Protein AF-A0A838F0U2-F1 (afdb_monomer)

Structure (mmCIF, N/CA/C/O backbone):
data_AF-A0A838F0U2-F1
#
_entry.id   AF-A0A838F0U2-F1
#
loop_
_atom_site.group_PDB
_atom_site.id
_atom_site.type_symbol
_atom_site.label_atom_id
_atom_site.label_alt_id
_atom_site.label_comp_id
_atom_site.label_asym_id
_atom_site.label_entity_id
_atom_site.label_seq_id
_atom_site.pdbx_PDB_ins_code
_atom_site.Cartn_x
_atom_site.Cartn_y
_atom_site.Cartn_z
_atom_site.occupancy
_atom_site.B_iso_or_equiv
_atom_site.auth_seq_id
_atom_site.auth_comp_id
_atom_site.auth_asym_id
_atom_site.auth_atom_id
_atom_site.pdbx_PDB_model_num
ATOM 1 N N . HIS A 1 1 ? -2.129 0.573 3.011 1.00 98.81 1 HIS A N 1
ATOM 2 C CA . HIS A 1 1 ? -1.794 0.131 1.654 1.00 98.81 1 HIS A CA 1
ATOM 3 C C . HIS A 1 1 ? -2.486 1.016 0.642 1.00 98.81 1 HIS A C 1
ATOM 5 O O . HIS A 1 1 ? -3.678 0.848 0.404 1.00 98.81 1 HIS A O 1
ATOM 11 N N . THR A 1 2 ? -1.755 2.007 0.127 1.00 98.88 2 THR A N 1
ATOM 12 C CA . THR A 1 2 ? -2.203 2.918 -0.937 1.00 98.88 2 THR A CA 1
ATOM 13 C C . THR A 1 2 ? -1.010 3.365 -1.782 1.00 98.88 2 THR A C 1
ATOM 15 O O . THR A 1 2 ? 0.117 3.400 -1.287 1.00 98.88 2 THR A O 1
ATOM 18 N N . HIS A 1 3 ? -1.276 3.788 -3.014 1.00 98.69 3 HIS A N 1
ATOM 19 C CA . HIS A 1 3 ? -0.304 4.343 -3.954 1.00 98.69 3 HIS A CA 1
ATOM 20 C C . HIS A 1 3 ? -0.834 5.688 -4.450 1.00 98.69 3 HIS A C 1
ATOM 22 O O . HIS A 1 3 ? -1.282 5.814 -5.583 1.00 98.69 3 HIS A O 1
ATOM 28 N N . ILE A 1 4 ? -0.895 6.692 -3.571 1.00 97.25 4 ILE A N 1
ATOM 29 C CA . ILE A 1 4 ? -1.633 7.935 -3.867 1.00 97.25 4 ILE A CA 1
ATOM 30 C C . ILE A 1 4 ? -0.842 8.986 -4.650 1.00 97.25 4 ILE A C 1
ATOM 32 O O . ILE A 1 4 ? -1.441 9.948 -5.136 1.00 97.25 4 ILE A O 1
ATOM 36 N N . VAL A 1 5 ? 0.484 8.854 -4.733 1.00 98.50 5 VAL A N 1
ATOM 37 C CA . VAL A 1 5 ? 1.347 9.795 -5.458 1.00 98.50 5 VAL A CA 1
ATOM 38 C C . VAL A 1 5 ? 1.601 9.227 -6.849 1.00 98.50 5 VAL A C 1
ATOM 40 O O . VAL A 1 5 ? 2.454 8.368 -7.039 1.00 98.50 5 VAL A O 1
ATOM 43 N N . PHE A 1 6 ? 0.812 9.696 -7.811 1.00 98.38 6 PHE A N 1
ATOM 44 C CA . PHE A 1 6 ? 0.886 9.327 -9.224 1.00 98.38 6 PHE A CA 1
ATOM 45 C C . PHE A 1 6 ? 0.344 10.452 -10.104 1.00 98.38 6 PHE A C 1
ATOM 47 O O . PHE A 1 6 ? -0.554 11.194 -9.683 1.00 98.38 6 PHE A O 1
ATOM 54 N N . GLY A 1 7 ? 0.864 10.540 -11.326 1.00 97.50 7 GLY A N 1
ATOM 55 C CA . GLY A 1 7 ? 0.333 11.377 -12.398 1.00 97.50 7 GLY A CA 1
ATOM 56 C C . GLY A 1 7 ? -0.695 10.645 -13.265 1.00 97.50 7 GLY A C 1
ATOM 57 O O . GLY A 1 7 ? -0.767 9.413 -13.276 1.00 97.50 7 GLY A O 1
ATOM 58 N N . GLY A 1 8 ? -1.472 11.431 -14.010 1.00 94.94 8 GLY A N 1
ATOM 59 C CA . GLY A 1 8 ? -2.430 10.938 -14.999 1.00 94.94 8 GLY A CA 1
ATOM 60 C C . GLY A 1 8 ? -3.665 10.250 -14.415 1.00 94.94 8 GLY A C 1
ATOM 61 O O . GLY A 1 8 ? -3.924 10.270 -13.209 1.00 94.94 8 GLY A O 1
ATOM 62 N N . ASP A 1 9 ? -4.437 9.645 -15.314 1.00 91.69 9 ASP A N 1
ATOM 63 C CA . ASP A 1 9 ? -5.655 8.890 -15.028 1.00 91.69 9 ASP A CA 1
ATOM 64 C C . ASP A 1 9 ? -5.805 7.732 -16.028 1.00 91.69 9 ASP A C 1
ATOM 66 O O . ASP A 1 9 ? -5.465 7.862 -17.203 1.00 91.69 9 ASP A O 1
ATOM 70 N N . ARG A 1 10 ? -6.311 6.587 -15.562 1.00 94.88 10 ARG A N 1
ATOM 71 C CA . ARG A 1 10 ? -6.467 5.360 -16.363 1.00 94.88 10 ARG A CA 1
ATOM 72 C C . ARG A 1 10 ? -7.930 5.008 -16.631 1.00 94.88 10 ARG A C 1
ATOM 74 O O . ARG A 1 10 ? -8.228 3.862 -16.971 1.00 94.88 10 ARG A O 1
ATOM 81 N N . ALA A 1 11 ? -8.848 5.974 -16.546 1.00 94.31 11 ALA A N 1
ATOM 82 C CA . ALA A 1 11 ? -10.261 5.744 -16.844 1.00 94.31 11 ALA A CA 1
ATOM 83 C C . ALA A 1 11 ? -10.499 5.225 -18.272 1.00 94.31 11 ALA A C 1
ATOM 85 O O . ALA A 1 11 ? -11.332 4.340 -18.464 1.00 94.31 11 ALA A O 1
ATOM 86 N N . GLN A 1 12 ? -9.741 5.706 -19.268 1.00 92.44 12 GLN A N 1
ATOM 87 C CA . GLN A 1 12 ? -9.867 5.199 -20.640 1.00 92.44 12 GLN A CA 1
ATOM 88 C C . GLN A 1 12 ? -9.468 3.723 -20.736 1.00 92.44 12 GLN A C 1
ATOM 90 O O . GLN A 1 12 ? -10.159 2.934 -21.372 1.00 92.44 12 GLN A O 1
ATOM 95 N N . GLU A 1 13 ? -8.394 3.324 -20.054 1.00 92.06 13 GLU A N 1
ATOM 96 C CA . GLU A 1 13 ? -8.002 1.918 -20.002 1.00 92.06 13 GLU A CA 1
ATOM 97 C C . GLU A 1 13 ? -9.076 1.060 -19.320 1.00 92.06 13 GLU A C 1
ATOM 99 O O . GLU A 1 13 ? -9.371 -0.047 -19.769 1.00 92.06 13 GLU A O 1
ATOM 104 N N . TYR A 1 14 ? -9.679 1.563 -18.243 1.00 92.12 14 TYR A N 1
ATOM 105 C CA . TYR A 1 14 ? -10.792 0.885 -17.590 1.00 92.12 14 TYR A CA 1
ATOM 106 C C . TYR A 1 14 ? -11.979 0.694 -18.549 1.00 92.12 14 TYR A C 1
ATOM 108 O O . TYR A 1 14 ? -12.503 -0.416 -18.653 1.00 92.12 14 TYR A O 1
ATOM 116 N N . ALA A 1 15 ? -12.350 1.729 -19.309 1.00 93.38 15 ALA A N 1
ATOM 117 C CA . ALA A 1 15 ? -13.386 1.635 -20.337 1.00 93.38 15 ALA A CA 1
ATOM 118 C C . ALA A 1 15 ? -13.034 0.595 -21.417 1.00 93.38 15 ALA A C 1
ATOM 120 O O . ALA A 1 15 ? -13.877 -0.225 -21.778 1.00 93.38 15 ALA A O 1
ATOM 121 N N . ASP A 1 16 ? -11.784 0.566 -21.884 1.00 92.12 16 ASP A N 1
ATOM 122 C CA . ASP A 1 16 ? -11.314 -0.407 -22.875 1.00 92.12 16 ASP A CA 1
ATOM 123 C C . ASP A 1 16 ? -11.427 -1.852 -22.359 1.00 92.12 16 ASP A C 1
ATOM 125 O O . ASP A 1 16 ? -11.877 -2.729 -23.104 1.00 92.12 16 ASP A O 1
ATOM 129 N N . ARG A 1 17 ? -11.078 -2.104 -21.085 1.00 90.50 17 ARG A N 1
ATOM 130 C CA . ARG A 1 17 ? -11.247 -3.420 -20.439 1.00 90.50 17 ARG A CA 1
ATOM 131 C C . ARG A 1 17 ? -12.719 -3.825 -20.368 1.00 90.50 17 ARG A C 1
ATOM 133 O O . ARG A 1 17 ? -13.045 -4.965 -20.691 1.00 90.50 17 ARG A O 1
ATOM 140 N N . LEU A 1 18 ? -13.606 -2.908 -19.974 1.00 91.25 18 LEU A N 1
ATOM 141 C CA . LEU A 1 18 ? -15.051 -3.170 -19.918 1.00 91.25 18 LEU A CA 1
ATOM 142 C C . LEU A 1 18 ? -15.649 -3.450 -21.302 1.00 91.25 18 LEU A C 1
ATOM 144 O O . LEU A 1 18 ? -16.551 -4.275 -21.424 1.00 91.25 18 LEU A O 1
ATOM 148 N N . ASN A 1 19 ? -15.104 -2.823 -22.343 1.00 94.00 19 ASN A N 1
ATOM 149 C CA . ASN A 1 19 ? -15.468 -3.079 -23.736 1.00 94.00 19 ASN A CA 1
ATOM 150 C C . ASN A 1 19 ? -14.835 -4.366 -24.305 1.00 94.00 19 ASN A C 1
ATOM 152 O O . ASN A 1 19 ? -14.998 -4.658 -25.488 1.00 94.00 19 ASN A O 1
ATOM 156 N N . GLY A 1 20 ? -14.124 -5.147 -23.481 1.00 91.06 20 GLY A N 1
ATOM 157 C CA . GLY A 1 20 ? -13.572 -6.450 -23.849 1.00 91.06 20 GLY A CA 1
ATOM 158 C C . GLY A 1 20 ? -12.195 -6.410 -24.515 1.00 91.06 20 GLY A C 1
ATOM 159 O O . GLY A 1 20 ? -11.765 -7.428 -25.055 1.00 91.06 20 GLY A O 1
ATOM 160 N N . THR A 1 21 ? -11.487 -5.275 -24.481 1.00 90.06 21 THR A N 1
ATOM 161 C CA . THR A 1 21 ? -10.133 -5.179 -25.050 1.00 90.06 21 THR A CA 1
ATOM 162 C C . THR A 1 21 ? -9.164 -6.058 -24.247 1.00 90.06 21 THR A C 1
ATOM 164 O O . THR A 1 21 ? -9.051 -5.875 -23.028 1.00 90.06 21 THR A O 1
ATOM 167 N N . PRO A 1 22 ? -8.430 -6.995 -24.880 1.00 85.75 22 PRO A N 1
ATOM 168 C CA . PRO A 1 22 ? -7.466 -7.834 -24.177 1.00 85.75 22 PRO A CA 1
ATOM 169 C C . PRO A 1 22 ? -6.353 -7.012 -23.514 1.00 85.75 22 PRO A C 1
ATOM 171 O O . PRO A 1 22 ? -5.844 -6.049 -24.089 1.00 85.75 22 PRO A O 1
ATOM 174 N N . TYR A 1 23 ? -5.906 -7.439 -22.328 1.00 78.38 23 TYR A N 1
ATOM 175 C CA . TYR A 1 23 ? -4.841 -6.759 -21.575 1.00 78.38 23 TYR A CA 1
ATOM 176 C C . TYR A 1 23 ? -3.553 -6.571 -22.393 1.00 78.38 23 TYR A C 1
ATOM 178 O O . TYR A 1 23 ? -2.917 -5.522 -22.331 1.00 78.38 23 TYR A O 1
ATOM 186 N N . GLU A 1 24 ? -3.189 -7.561 -23.209 1.00 78.50 24 GLU A N 1
ATOM 187 C CA . GLU A 1 24 ? -2.012 -7.489 -24.079 1.00 78.50 24 GLU A CA 1
ATOM 188 C C . GLU A 1 24 ? -2.114 -6.371 -25.123 1.00 78.50 24 GLU A C 1
ATOM 190 O O . GLU A 1 24 ? -1.112 -5.736 -25.449 1.00 78.50 24 GLU A O 1
ATOM 195 N N . GLU A 1 25 ? -3.313 -6.105 -25.648 1.00 86.00 25 GLU A N 1
ATOM 196 C CA . GLU A 1 25 ? -3.530 -5.017 -26.604 1.00 86.00 25 GLU A CA 1
ATOM 197 C C . GLU A 1 25 ? -3.449 -3.651 -25.926 1.00 86.00 25 GLU A C 1
ATOM 199 O O . GLU A 1 25 ? -2.814 -2.739 -26.456 1.00 86.00 25 GLU A O 1
ATOM 204 N N . ILE A 1 26 ? -4.020 -3.531 -24.727 1.00 83.88 26 ILE A N 1
ATOM 205 C CA . ILE A 1 26 ? -3.897 -2.338 -23.882 1.00 83.88 26 ILE A CA 1
ATOM 206 C C . ILE A 1 26 ? -2.419 -2.050 -23.584 1.00 83.88 26 ILE A C 1
ATOM 208 O O . ILE A 1 26 ? -1.944 -0.931 -23.784 1.00 83.88 26 ILE A O 1
ATOM 212 N N . ALA A 1 27 ? -1.660 -3.069 -23.174 1.00 79.06 27 ALA A N 1
ATOM 213 C CA . ALA A 1 27 ? -0.234 -2.942 -22.887 1.00 79.06 27 ALA A CA 1
ATOM 214 C C . ALA A 1 27 ? 0.581 -2.557 -24.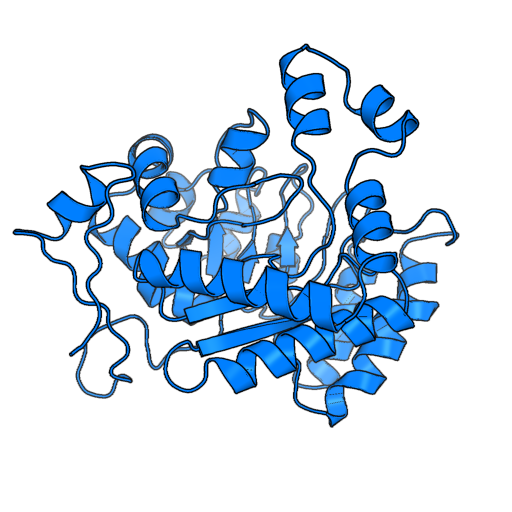136 1.00 79.06 27 ALA A C 1
ATOM 216 O O . ALA A 1 27 ? 1.494 -1.734 -24.049 1.00 79.06 27 ALA A O 1
ATOM 217 N N . LYS A 1 28 ? 0.240 -3.093 -25.320 1.00 81.94 28 LYS A N 1
ATOM 218 C CA . LYS A 1 28 ? 0.877 -2.717 -26.600 1.00 81.94 28 LYS A CA 1
ATOM 219 C C . LYS A 1 28 ? 0.663 -1.247 -26.965 1.00 81.94 28 LYS A C 1
ATOM 221 O O . LYS A 1 28 ? 1.542 -0.657 -27.584 1.00 81.94 28 LYS A O 1
ATOM 226 N N . ARG A 1 29 ? -0.460 -0.644 -26.561 1.00 84.62 29 ARG A N 1
ATOM 227 C CA . ARG A 1 29 ? -0.745 0.793 -26.744 1.00 84.62 29 ARG A CA 1
ATOM 228 C C . ARG A 1 29 ? -0.064 1.684 -25.697 1.00 84.62 29 ARG A C 1
ATOM 230 O O . ARG A 1 29 ? -0.282 2.889 -25.695 1.00 84.62 29 ARG A O 1
ATOM 237 N N . GLY A 1 30 ? 0.755 1.106 -24.818 1.00 78.56 30 GLY A N 1
ATOM 238 C CA . GLY A 1 30 ? 1.420 1.833 -23.740 1.00 78.56 30 GLY A CA 1
ATOM 239 C C . GLY A 1 30 ? 0.540 2.062 -22.512 1.00 78.56 30 GLY A C 1
ATOM 240 O O . GLY A 1 30 ? 0.885 2.919 -21.709 1.00 78.56 30 GLY A O 1
ATOM 241 N N . GLY A 1 31 ? -0.566 1.319 -22.363 1.00 82.25 31 GLY A N 1
ATOM 242 C CA . GLY A 1 31 ? -1.351 1.263 -21.126 1.00 82.25 31 GLY A CA 1
ATOM 243 C C . GLY A 1 31 ? -0.604 0.543 -19.998 1.00 82.25 31 GLY A C 1
ATOM 244 O O . GLY A 1 31 ? 0.592 0.253 -20.093 1.00 82.25 31 GLY A O 1
ATOM 245 N N . GLY A 1 32 ? -1.301 0.198 -18.918 1.00 88.00 32 GLY A N 1
ATOM 246 C CA . GLY A 1 32 ? -0.649 -0.484 -17.801 1.00 88.00 32 GLY A CA 1
ATOM 247 C C . GLY A 1 32 ? 0.047 0.480 -16.839 1.00 88.00 32 GLY A C 1
ATOM 248 O O . GLY A 1 32 ? -0.146 1.694 -16.867 1.00 88.00 32 GLY A O 1
ATOM 249 N N . ILE A 1 33 ? 0.875 -0.072 -15.957 1.00 90.44 33 ILE A N 1
ATOM 250 C CA . ILE A 1 33 ? 1.689 0.718 -15.024 1.00 90.44 33 ILE A CA 1
ATOM 251 C C . ILE A 1 33 ? 2.688 1.636 -15.745 1.00 90.44 33 ILE A C 1
ATOM 253 O O . ILE A 1 33 ? 2.966 2.724 -15.251 1.00 90.44 33 ILE A O 1
ATOM 257 N N . LEU A 1 34 ? 3.144 1.274 -16.950 1.00 89.69 34 LEU A N 1
ATOM 258 C CA . LEU A 1 34 ? 4.030 2.118 -17.759 1.00 89.69 34 LEU A CA 1
ATOM 259 C C . LEU A 1 34 ? 3.363 3.434 -18.193 1.00 89.69 34 LEU A C 1
ATOM 261 O O . LEU A 1 34 ? 4.051 4.449 -18.290 1.00 89.69 34 LEU A O 1
ATOM 265 N N . PHE A 1 35 ? 2.038 3.441 -18.393 1.00 93.44 35 PHE A N 1
ATOM 266 C CA . PHE A 1 35 ? 1.280 4.677 -18.608 1.00 93.44 35 PHE A CA 1
ATOM 267 C C . PHE A 1 35 ? 1.379 5.586 -17.383 1.00 93.44 35 PHE A C 1
ATOM 269 O O . PHE A 1 35 ? 1.813 6.728 -17.488 1.00 93.44 35 PHE A O 1
ATOM 276 N N . THR A 1 36 ? 1.041 5.057 -16.202 1.00 96.44 36 THR A N 1
ATOM 277 C CA . THR A 1 36 ? 1.126 5.812 -14.944 1.00 96.44 36 THR A CA 1
ATOM 278 C C . THR A 1 36 ? 2.546 6.294 -14.679 1.00 96.44 36 THR A C 1
ATOM 280 O O . THR A 1 36 ? 2.722 7.427 -14.243 1.00 96.44 36 THR A O 1
ATOM 283 N N . MET A 1 37 ? 3.557 5.472 -14.967 1.00 95.38 37 MET A N 1
ATOM 284 C C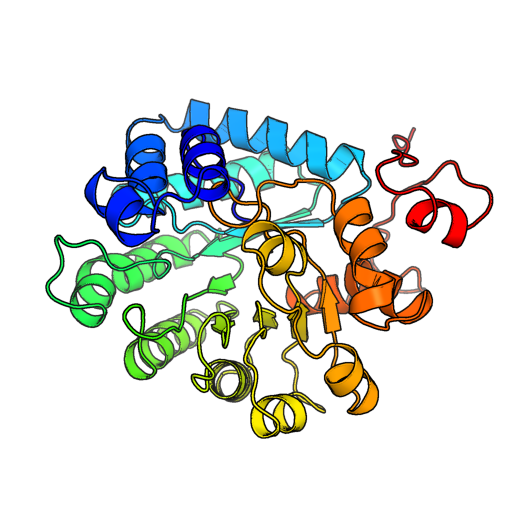A . MET A 1 37 ? 4.957 5.870 -14.862 1.00 95.38 37 MET A CA 1
ATOM 285 C C . MET A 1 37 ? 5.229 7.089 -15.743 1.00 95.38 37 MET A C 1
ATOM 287 O O . MET A 1 37 ? 5.680 8.112 -15.239 1.00 95.38 37 MET A O 1
ATOM 291 N N . LYS A 1 38 ? 4.894 7.026 -17.035 1.00 95.25 38 LYS A N 1
ATOM 292 C CA . LYS A 1 38 ? 5.084 8.147 -17.963 1.00 95.25 38 LYS A CA 1
ATOM 293 C C . LYS A 1 38 ? 4.395 9.427 -17.468 1.00 95.25 38 LYS A C 1
ATOM 295 O O . LYS A 1 38 ? 5.044 10.463 -17.368 1.00 95.25 38 LYS A O 1
ATOM 300 N N . GLU A 1 39 ? 3.125 9.346 -17.086 1.00 97.56 39 GLU A N 1
ATOM 301 C CA . GLU A 1 39 ? 2.367 10.502 -16.586 1.00 97.56 39 GLU A CA 1
ATOM 302 C C . GLU A 1 39 ? 2.934 11.050 -15.265 1.00 97.56 39 GLU A C 1
ATOM 304 O O . GLU A 1 39 ? 2.929 12.254 -15.019 1.00 97.56 39 GLU A O 1
ATOM 309 N N . THR A 1 40 ? 3.462 10.179 -14.402 1.00 97.88 40 THR A N 1
ATOM 310 C CA . THR A 1 40 ? 4.138 10.574 -13.155 1.00 97.88 40 THR A CA 1
ATOM 311 C C . THR A 1 40 ? 5.481 11.251 -13.437 1.00 97.88 40 THR A C 1
ATOM 313 O O . THR A 1 40 ? 5.888 12.151 -12.703 1.00 97.88 40 THR A O 1
ATOM 316 N N . HIS A 1 41 ? 6.168 10.859 -14.511 1.00 96.69 41 HIS A N 1
ATOM 317 C CA . HIS A 1 41 ? 7.382 11.531 -14.971 1.00 96.69 41 HIS A CA 1
ATOM 318 C C . HIS A 1 41 ? 7.109 12.929 -15.510 1.00 96.69 41 HIS A C 1
ATOM 320 O O . HIS A 1 41 ? 7.843 13.858 -15.171 1.00 96.69 41 HIS A O 1
ATOM 326 N N . GLU A 1 42 ? 6.054 13.068 -16.310 1.00 97.25 42 GLU A N 1
ATOM 327 C CA . GLU A 1 42 ? 5.620 14.340 -16.895 1.00 97.25 42 GLU A CA 1
ATOM 328 C C . GLU A 1 42 ? 5.020 15.289 -15.846 1.00 97.25 42 GLU A C 1
ATOM 330 O O . GLU A 1 42 ? 5.124 16.512 -15.972 1.00 97.25 42 GLU A O 1
ATOM 335 N N . ALA A 1 43 ? 4.444 14.746 -14.771 1.00 97.06 43 ALA A N 1
ATOM 336 C CA . ALA A 1 43 ? 4.024 15.530 -13.622 1.00 97.06 43 ALA A CA 1
ATOM 337 C C . ALA A 1 43 ? 5.239 16.086 -12.855 1.00 97.06 43 ALA A C 1
ATOM 339 O O . ALA A 1 43 ? 6.144 15.360 -12.440 1.00 97.06 43 ALA A O 1
ATOM 340 N N . GLY A 1 44 ? 5.231 17.400 -12.624 1.00 92.75 44 GLY A N 1
ATOM 341 C CA . GLY A 1 44 ? 6.196 18.051 -11.741 1.00 92.75 44 GLY A CA 1
ATOM 342 C C . GLY A 1 44 ? 5.895 17.808 -10.259 1.00 92.75 44 GLY A C 1
ATOM 343 O O . GLY A 1 44 ? 4.756 17.527 -9.875 1.00 92.75 44 GLY A O 1
ATOM 344 N N . THR A 1 45 ? 6.903 18.013 -9.412 1.00 98.06 45 THR A N 1
ATOM 345 C CA . THR A 1 45 ? 6.848 17.780 -7.958 1.00 98.06 45 THR A CA 1
ATOM 346 C C . THR A 1 45 ? 5.660 18.461 -7.278 1.00 98.06 45 THR A C 1
ATOM 348 O O . THR A 1 45 ? 4.962 17.833 -6.484 1.00 98.06 45 THR A O 1
ATOM 351 N N . GLU A 1 46 ? 5.389 19.732 -7.601 1.00 98.38 46 GLU A N 1
ATOM 352 C CA . GLU A 1 46 ? 4.261 20.467 -7.007 1.00 98.38 46 GLU A CA 1
ATOM 353 C C . GLU A 1 46 ? 2.910 19.882 -7.414 1.00 98.38 46 GLU A C 1
ATOM 355 O O . GLU A 1 46 ? 2.002 19.815 -6.591 1.00 98.38 46 GLU A O 1
ATOM 360 N N . LYS A 1 47 ? 2.782 19.402 -8.656 1.00 98.31 47 LYS A N 1
ATOM 361 C CA . LYS A 1 47 ? 1.554 18.751 -9.111 1.00 98.31 47 LYS A CA 1
ATOM 362 C C . LYS A 1 47 ? 1.334 17.426 -8.382 1.00 98.31 47 LYS A C 1
ATOM 364 O O . LYS A 1 47 ? 0.239 17.185 -7.891 1.00 98.31 47 LYS A O 1
ATOM 369 N N . LEU A 1 48 ? 2.372 16.596 -8.262 1.00 98.75 48 LEU A N 1
ATOM 370 C CA . LEU A 1 48 ? 2.300 15.335 -7.516 1.00 98.75 48 LEU A CA 1
ATOM 371 C C . LEU A 1 48 ? 1.955 15.561 -6.039 1.00 98.75 48 LEU A C 1
ATOM 373 O O . LEU A 1 48 ? 1.174 14.803 -5.460 1.00 98.75 48 LEU A O 1
ATOM 377 N N . PHE A 1 49 ? 2.514 16.613 -5.437 1.00 98.88 49 PHE A N 1
ATOM 378 C CA . PHE A 1 49 ? 2.173 17.023 -4.081 1.00 98.88 49 PHE A CA 1
ATOM 379 C C . PHE A 1 49 ? 0.705 17.443 -3.972 1.00 98.88 49 PHE A C 1
ATOM 381 O O . PHE A 1 49 ? 0.006 16.948 -3.092 1.00 98.88 49 PHE A O 1
ATOM 388 N N . GLU A 1 50 ? 0.225 18.316 -4.856 1.00 98.75 50 GLU A N 1
ATOM 389 C CA . GLU A 1 50 ? -1.140 18.840 -4.791 1.00 98.75 50 GLU A CA 1
ATOM 390 C C . GLU A 1 50 ? -2.193 17.756 -5.060 1.00 98.75 50 GLU A C 1
ATOM 392 O O . GLU A 1 50 ? -3.114 17.580 -4.260 1.00 98.75 50 GLU A O 1
ATOM 397 N N . ASP A 1 51 ? -1.998 16.934 -6.094 1.00 98.50 51 ASP A N 1
ATOM 398 C CA . ASP A 1 51 ? -2.881 15.802 -6.393 1.00 98.50 51 ASP A CA 1
ATOM 399 C C . ASP A 1 51 ? -2.906 14.804 -5.212 1.00 98.50 51 ASP A C 1
ATOM 401 O O . ASP A 1 51 ? -3.963 14.311 -4.804 1.00 98.50 51 ASP A O 1
ATOM 405 N N . GLY A 1 52 ? -1.741 14.522 -4.612 1.00 98.62 52 GLY A N 1
ATOM 406 C CA . GLY A 1 52 ? -1.621 13.686 -3.415 1.00 98.62 52 GLY A CA 1
ATOM 407 C C . GLY A 1 52 ? -2.324 14.289 -2.194 1.00 98.62 52 GLY A C 1
ATOM 408 O O . GLY A 1 52 ? -3.002 13.571 -1.454 1.00 98.62 52 GLY A O 1
ATOM 409 N N . ARG A 1 53 ? -2.217 15.610 -2.000 1.00 98.75 53 ARG A N 1
ATOM 410 C CA . ARG A 1 53 ? -2.880 16.366 -0.926 1.00 98.75 53 ARG A CA 1
ATOM 411 C C . ARG A 1 53 ? -4.396 16.237 -1.031 1.00 98.75 53 ARG A C 1
ATOM 413 O O . ARG A 1 53 ? -5.042 15.889 -0.042 1.00 98.75 53 ARG A O 1
ATOM 420 N N . GLU A 1 54 ? -4.960 16.455 -2.215 1.00 98.56 54 GLU A N 1
ATOM 421 C CA . G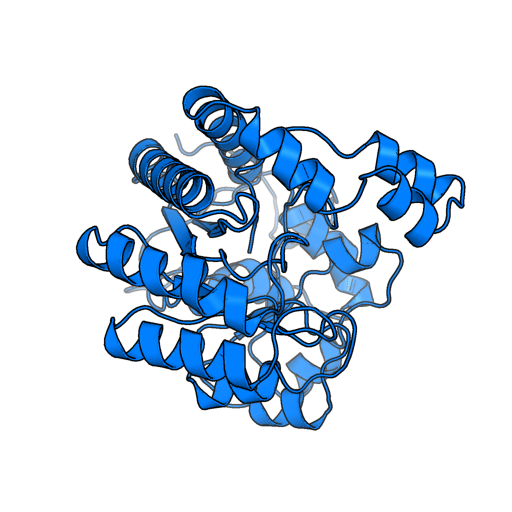LU A 1 54 ? -6.399 16.312 -2.450 1.00 98.56 54 GLU A CA 1
ATOM 422 C C . GLU A 1 54 ? -6.882 14.879 -2.204 1.00 98.56 54 GLU A C 1
ATOM 424 O O . GLU A 1 54 ? -7.903 14.666 -1.547 1.00 98.56 54 GLU A O 1
ATOM 429 N N . ARG A 1 55 ? -6.129 13.880 -2.683 1.00 98.44 55 ARG A N 1
ATOM 430 C CA . ARG A 1 55 ? -6.420 12.459 -2.442 1.00 98.44 55 ARG A CA 1
ATOM 431 C C . ARG A 1 55 ? -6.439 12.148 -0.942 1.00 98.44 55 ARG A C 1
ATOM 433 O O . ARG A 1 55 ? -7.415 11.580 -0.462 1.00 98.44 55 ARG A O 1
ATOM 440 N N . ILE A 1 56 ? -5.430 12.578 -0.179 1.00 98.69 56 ILE A N 1
ATOM 441 C CA . ILE A 1 56 ? -5.383 12.393 1.287 1.00 98.69 56 ILE A CA 1
ATOM 442 C C . ILE A 1 56 ? -6.595 13.025 1.967 1.00 98.69 56 ILE A C 1
ATOM 444 O O . ILE A 1 56 ? -7.195 12.401 2.841 1.00 98.69 56 ILE A O 1
ATOM 448 N N . GLN A 1 57 ? -6.977 14.239 1.565 1.00 97.81 57 GLN A N 1
ATOM 449 C CA . GLN A 1 57 ? -8.145 14.915 2.128 1.00 97.81 57 GLN A CA 1
ATOM 450 C C . GLN A 1 57 ? -9.433 14.128 1.884 1.00 97.81 57 GLN A C 1
ATOM 452 O O . GLN A 1 57 ? -10.257 14.030 2.794 1.00 97.81 57 GLN A O 1
ATOM 457 N N . ARG A 1 58 ? -9.589 13.505 0.709 1.00 97.00 58 ARG A N 1
ATOM 458 C CA . ARG A 1 58 ? -10.731 12.621 0.437 1.00 97.00 58 ARG A CA 1
ATOM 459 C C . ARG A 1 58 ? -10.727 11.388 1.335 1.00 97.00 58 ARG A C 1
ATOM 461 O O . ARG A 1 58 ? -11.740 11.147 1.989 1.00 97.00 58 ARG A O 1
ATOM 468 N N . LEU A 1 59 ? -9.602 10.675 1.461 1.00 97.25 59 LEU A N 1
ATOM 469 C CA . LEU A 1 59 ? -9.488 9.537 2.390 1.00 97.25 59 LEU A CA 1
ATOM 470 C C . LEU A 1 59 ? -9.840 9.956 3.826 1.00 97.25 59 LEU A C 1
ATOM 472 O O . LEU A 1 59 ? -10.617 9.288 4.512 1.00 97.25 59 LEU A O 1
ATOM 476 N N . HIS A 1 60 ? -9.301 11.090 4.271 1.00 97.12 60 HIS A N 1
ATOM 477 C CA . HIS A 1 60 ? -9.547 11.621 5.606 1.00 97.12 60 HIS A CA 1
ATOM 478 C C . HIS A 1 60 ? -11.008 12.009 5.831 1.00 97.12 60 HIS A C 1
ATOM 480 O O . HIS A 1 60 ? -11.542 11.783 6.916 1.00 97.12 60 HIS A O 1
ATOM 486 N N . SER A 1 61 ? -11.686 12.518 4.797 1.00 96.31 61 SER A N 1
ATOM 487 C CA . SER A 1 61 ? -13.103 12.875 4.874 1.00 96.31 61 SER A CA 1
ATOM 488 C C . SER A 1 61 ? -13.997 11.684 5.231 1.00 96.31 61 SER A C 1
ATOM 490 O O . SER A 1 61 ? -15.050 11.897 5.820 1.00 96.31 61 SER A O 1
ATOM 492 N N . TYR A 1 62 ? -13.570 10.446 4.952 1.00 96.25 62 TYR A N 1
ATOM 493 C CA . TYR A 1 62 ? -14.265 9.212 5.345 1.00 96.25 62 TYR A CA 1
ATOM 494 C C . TYR A 1 62 ? -13.869 8.689 6.731 1.00 96.25 62 TYR A C 1
ATOM 496 O O . TYR A 1 62 ? -14.311 7.615 7.139 1.00 96.25 62 TYR A O 1
ATOM 504 N N . GLY A 1 63 ? -13.041 9.429 7.466 1.00 94.94 63 GLY A N 1
ATOM 505 C CA . GLY A 1 63 ? -12.640 9.077 8.821 1.00 94.94 63 GLY A CA 1
ATOM 506 C C . GLY A 1 63 ? -11.303 8.352 8.937 1.00 94.94 63 GLY A C 1
ATOM 507 O O . GLY A 1 63 ? -10.979 7.846 10.012 1.00 94.94 63 GLY A O 1
ATOM 508 N N . VAL A 1 64 ? -10.517 8.282 7.859 1.00 97.00 64 VAL A N 1
ATOM 509 C CA . VAL A 1 64 ? -9.184 7.667 7.884 1.00 97.00 64 VAL A CA 1
ATOM 510 C C . VAL A 1 64 ? -8.189 8.631 8.536 1.00 97.00 64 VAL A C 1
ATOM 512 O O . VAL A 1 64 ? -7.897 9.705 8.014 1.00 97.00 64 VAL A O 1
ATOM 515 N N . GLY A 1 65 ? -7.655 8.249 9.698 1.00 96.19 65 GLY A N 1
ATOM 516 C CA . GLY A 1 65 ? -6.673 9.052 10.438 1.00 96.19 65 GLY A CA 1
ATOM 517 C C . GLY A 1 65 ? -5.212 8.655 10.204 1.00 96.19 65 GLY A C 1
ATOM 518 O O . GLY A 1 65 ? -4.313 9.430 10.539 1.00 96.19 65 GLY A O 1
ATOM 519 N N . THR A 1 66 ? -4.962 7.458 9.672 1.00 98.19 66 THR A N 1
ATOM 520 C CA . THR A 1 66 ? -3.621 6.915 9.422 1.00 98.19 66 THR A CA 1
ATOM 521 C C . THR A 1 66 ? -3.576 6.317 8.021 1.00 98.19 66 THR A C 1
ATOM 523 O O . THR A 1 66 ? -4.413 5.485 7.682 1.00 98.19 66 THR A O 1
ATOM 526 N N . ILE A 1 67 ? -2.612 6.750 7.211 1.00 98.62 67 ILE A N 1
ATOM 527 C CA . ILE A 1 67 ? -2.489 6.387 5.798 1.00 98.62 67 ILE A CA 1
ATOM 528 C C . ILE A 1 67 ? -1.062 5.913 5.546 1.00 98.62 67 ILE A C 1
ATOM 530 O O . ILE A 1 67 ? -0.100 6.531 5.987 1.00 98.62 67 ILE A O 1
ATOM 534 N N . GLU A 1 68 ? -0.916 4.821 4.813 1.00 98.88 68 GLU A N 1
ATOM 535 C CA . GLU A 1 68 ? 0.376 4.389 4.291 1.00 98.88 68 GLU A CA 1
ATOM 536 C C . GLU A 1 68 ? 0.388 4.575 2.786 1.00 98.88 68 GLU A C 1
ATOM 538 O O . GLU A 1 68 ? -0.523 4.097 2.107 1.00 98.88 68 GLU A O 1
ATOM 543 N N . ILE A 1 69 ? 1.407 5.285 2.310 1.00 98.94 69 ILE A N 1
ATOM 544 C CA . ILE A 1 69 ? 1.605 5.698 0.931 1.00 98.94 69 ILE A CA 1
ATOM 545 C C . ILE A 1 69 ? 2.899 5.077 0.433 1.00 98.94 69 ILE A C 1
ATOM 547 O O . ILE A 1 69 ? 3.948 5.232 1.060 1.00 98.94 69 ILE A O 1
ATOM 551 N N . LYS A 1 70 ? 2.815 4.417 -0.714 1.00 98.94 70 LYS A N 1
ATOM 552 C CA . LYS A 1 70 ? 3.956 3.806 -1.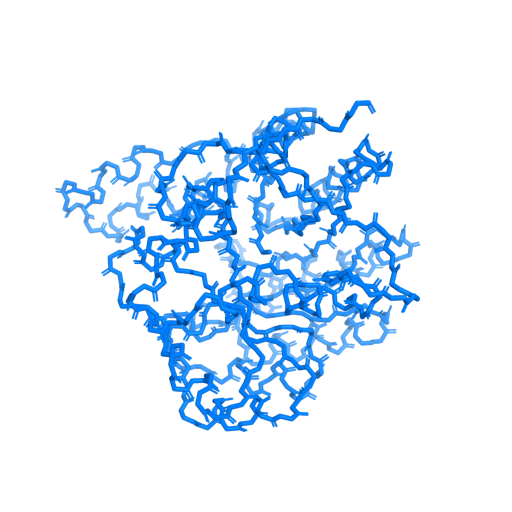378 1.00 98.94 70 LYS A CA 1
ATOM 553 C C . LYS A 1 70 ? 4.451 4.677 -2.531 1.00 98.94 70 LYS A C 1
ATOM 555 O O . LYS A 1 70 ? 3.656 5.396 -3.144 1.00 98.94 70 LYS A O 1
ATOM 560 N N . SER A 1 71 ? 5.755 4.618 -2.799 1.00 98.81 71 SER A N 1
ATOM 561 C CA . SER A 1 71 ? 6.324 5.058 -4.080 1.00 98.81 71 SER A CA 1
ATOM 562 C C . SER A 1 71 ? 6.042 4.004 -5.173 1.00 98.81 71 SER A C 1
ATOM 564 O O . SER A 1 71 ? 5.054 3.282 -5.070 1.00 98.81 71 SER A O 1
ATOM 566 N N . GLY A 1 72 ? 6.855 3.901 -6.229 1.00 97.75 72 GLY A N 1
ATOM 567 C CA . GLY A 1 72 ? 6.744 2.804 -7.201 1.00 97.75 72 GLY A CA 1
ATOM 568 C C . GLY A 1 72 ? 6.106 3.156 -8.541 1.00 97.75 72 GLY A C 1
ATOM 569 O O . GLY A 1 72 ? 5.880 2.267 -9.355 1.00 97.75 72 GLY A O 1
ATOM 570 N N . TYR A 1 73 ? 5.813 4.432 -8.797 1.00 98.31 73 TYR A N 1
ATOM 571 C CA . TYR A 1 73 ? 5.433 4.924 -10.131 1.00 98.31 73 TYR A CA 1
ATOM 572 C C . TYR A 1 73 ? 6.516 5.786 -10.786 1.00 98.31 73 TYR A C 1
ATOM 574 O O . TYR A 1 73 ? 6.301 6.343 -11.857 1.00 98.31 73 TYR A O 1
ATOM 582 N N . GLY A 1 74 ? 7.689 5.898 -10.170 1.00 97.56 74 GLY A N 1
ATOM 583 C CA . GLY A 1 74 ? 8.847 6.534 -10.777 1.00 97.56 74 GLY A CA 1
ATOM 584 C C . GLY A 1 74 ? 9.627 5.558 -11.645 1.00 97.56 74 GLY A C 1
ATOM 585 O O . GLY A 1 74 ? 9.991 5.899 -12.762 1.00 97.56 74 GLY A O 1
ATOM 586 N N . LEU A 1 75 ? 9.880 4.345 -11.156 1.00 96.25 75 LEU A N 1
ATOM 587 C CA . LEU A 1 75 ? 10.659 3.305 -11.845 1.00 96.25 75 LEU A CA 1
ATOM 588 C C . LEU A 1 75 ? 12.007 3.778 -12.447 1.00 96.25 75 LEU A C 1
ATOM 590 O O . LEU A 1 75 ? 12.531 3.224 -13.413 1.00 96.25 75 LEU A O 1
ATOM 594 N N . SER A 1 76 ? 12.566 4.844 -11.885 1.00 97.44 76 SER A N 1
ATOM 595 C CA . SER A 1 76 ? 13.870 5.407 -12.209 1.00 97.44 76 SER A CA 1
ATOM 596 C C . SER A 1 76 ? 14.436 6.044 -10.949 1.00 97.44 76 SER A C 1
ATOM 598 O O . SER A 1 76 ? 13.678 6.432 -10.058 1.00 97.44 76 SER A O 1
ATOM 600 N N . PHE A 1 77 ? 15.760 6.181 -10.884 1.00 98.31 77 PHE A N 1
ATOM 601 C CA . PHE A 1 77 ? 16.437 6.717 -9.705 1.00 98.31 77 PHE A CA 1
ATOM 602 C C . PHE A 1 77 ? 15.885 8.091 -9.293 1.00 98.31 77 PHE A C 1
ATOM 604 O O . PHE A 1 77 ? 15.393 8.267 -8.180 1.00 98.31 77 PHE A O 1
ATOM 611 N N . GLU A 1 78 ? 15.891 9.049 -10.221 1.00 98.38 78 GLU A N 1
ATOM 612 C CA . GLU A 1 78 ? 15.483 10.426 -9.932 1.00 98.38 78 GLU A CA 1
ATOM 613 C C . GLU A 1 78 ? 13.995 10.545 -9.596 1.00 98.38 78 GLU A C 1
ATOM 615 O O . GLU A 1 78 ? 13.622 11.254 -8.661 1.00 98.38 78 GLU A O 1
ATOM 620 N N . LYS A 1 79 ? 13.124 9.830 -10.318 1.00 98.31 79 LYS A N 1
ATOM 621 C CA . LYS A 1 79 ? 11.681 9.971 -10.111 1.00 98.31 79 LYS A CA 1
ATOM 622 C C . LYS A 1 79 ? 11.202 9.226 -8.862 1.00 98.31 79 LYS A C 1
ATOM 624 O O . LYS A 1 79 ? 10.351 9.747 -8.148 1.00 98.31 79 LYS A O 1
ATOM 629 N N . GLU A 1 80 ? 11.765 8.061 -8.531 1.00 98.56 80 GLU A N 1
ATOM 630 C CA . GLU A 1 80 ? 11.470 7.387 -7.252 1.00 98.56 80 GLU A CA 1
ATOM 631 C C . GLU A 1 80 ? 11.950 8.207 -6.049 1.00 98.56 80 GLU A C 1
ATOM 633 O O . GLU A 1 80 ? 11.248 8.300 -5.034 1.00 98.56 80 GLU A O 1
ATOM 638 N N . LYS A 1 81 ? 13.114 8.860 -6.174 1.00 98.81 81 LYS A N 1
ATOM 639 C CA . LYS A 1 81 ? 13.611 9.815 -5.180 1.00 98.81 81 LYS A CA 1
ATOM 640 C C . LYS A 1 81 ? 12.639 10.978 -5.005 1.00 98.81 81 LYS A C 1
ATOM 642 O O . LYS A 1 81 ? 12.260 11.293 -3.877 1.00 98.81 81 LYS A O 1
ATOM 647 N N . GLU A 1 82 ? 12.207 11.586 -6.108 1.00 98.81 82 GLU A N 1
ATOM 648 C CA . GLU A 1 82 ? 11.238 12.683 -6.106 1.00 98.81 82 GLU A CA 1
ATOM 649 C C . GLU A 1 82 ? 9.931 12.281 -5.409 1.00 98.81 82 GLU A C 1
ATOM 651 O O . GLU A 1 82 ? 9.494 12.974 -4.491 1.00 98.81 82 GLU A O 1
ATOM 656 N N . ILE A 1 83 ? 9.338 11.139 -5.773 1.00 98.81 83 ILE A N 1
ATOM 657 C CA . ILE A 1 83 ? 8.099 10.638 -5.157 1.00 98.81 83 ILE A CA 1
ATOM 658 C C . ILE A 1 83 ? 8.292 10.417 -3.653 1.00 98.81 83 ILE A C 1
ATOM 660 O O . ILE A 1 83 ? 7.472 10.870 -2.854 1.00 98.81 83 ILE A O 1
ATOM 664 N N . SER A 1 84 ? 9.397 9.788 -3.246 1.00 98.88 84 SER A N 1
ATOM 665 C CA . SER A 1 84 ? 9.707 9.550 -1.830 1.00 98.88 84 SER A CA 1
ATOM 666 C C . SER A 1 84 ? 9.809 10.860 -1.034 1.00 98.88 84 SER A C 1
ATOM 668 O O . SER A 1 84 ? 9.334 10.938 0.103 1.00 98.88 84 SER A O 1
ATOM 670 N N . LEU A 1 85 ? 10.373 11.914 -1.634 1.00 98.88 85 LEU A N 1
ATOM 671 C CA . LEU A 1 85 ? 10.445 13.255 -1.044 1.00 98.88 85 LEU A CA 1
ATOM 672 C C . LEU A 1 85 ? 9.076 13.956 -1.013 1.00 98.88 85 LEU A C 1
ATOM 674 O O . LEU A 1 85 ? 8.754 14.621 -0.025 1.00 98.88 85 LEU A O 1
ATOM 678 N N . VAL A 1 86 ? 8.240 13.778 -2.041 1.00 98.94 86 VAL A N 1
ATOM 679 C CA . VAL A 1 86 ? 6.851 14.273 -2.056 1.00 98.94 86 VAL A CA 1
ATOM 680 C C . VAL A 1 86 ? 6.044 13.639 -0.924 1.00 98.94 86 VAL A C 1
ATOM 682 O O . VAL A 1 86 ? 5.381 14.360 -0.175 1.00 98.94 86 VAL A O 1
ATOM 685 N N . ILE A 1 87 ? 6.141 12.321 -0.729 1.00 98.94 87 ILE A N 1
ATOM 686 C CA . ILE A 1 87 ? 5.455 11.623 0.368 1.00 98.94 87 ILE A CA 1
ATOM 687 C C . ILE A 1 87 ? 5.940 12.149 1.727 1.00 98.94 87 ILE A C 1
ATOM 689 O O . ILE A 1 87 ? 5.125 12.420 2.613 1.00 98.94 87 ILE A O 1
ATOM 693 N N . ALA A 1 88 ? 7.246 12.385 1.890 1.00 98.88 88 ALA A N 1
ATOM 694 C CA . ALA A 1 88 ? 7.797 12.986 3.105 1.00 98.88 88 ALA A CA 1
ATOM 695 C C . ALA A 1 88 ? 7.251 14.406 3.360 1.00 98.88 88 ALA A C 1
ATOM 697 O O . ALA A 1 88 ? 6.925 14.764 4.498 1.00 98.88 88 ALA A O 1
ATOM 698 N N . ARG A 1 89 ? 7.082 15.214 2.304 1.00 98.81 89 ARG A N 1
ATOM 699 C CA . ARG A 1 89 ? 6.466 16.546 2.390 1.00 98.81 89 ARG A CA 1
ATOM 700 C C . ARG A 1 89 ? 4.985 16.463 2.768 1.00 98.81 89 ARG A C 1
ATOM 702 O O . ARG A 1 89 ? 4.548 17.236 3.620 1.00 98.81 89 ARG A O 1
ATOM 709 N N . LEU A 1 90 ? 4.227 15.517 2.205 1.00 98.88 90 LEU A N 1
ATOM 710 C CA . LEU A 1 90 ? 2.826 15.264 2.577 1.00 98.88 90 LEU A CA 1
ATOM 711 C C . LEU A 1 90 ? 2.714 14.846 4.048 1.00 98.88 90 LEU A C 1
ATOM 713 O O . LEU A 1 90 ? 1.907 15.409 4.789 1.00 98.88 90 LEU A O 1
ATOM 717 N N . LYS A 1 91 ? 3.586 13.940 4.505 1.00 98.69 91 LYS A N 1
ATOM 718 C CA . LYS A 1 91 ? 3.682 13.526 5.912 1.00 98.69 91 LYS A CA 1
ATOM 719 C C . LYS A 1 91 ? 3.890 14.713 6.850 1.00 98.69 91 LYS A C 1
ATOM 721 O O . LYS A 1 91 ? 3.211 14.807 7.869 1.00 98.69 91 LYS A O 1
ATOM 726 N N . LYS A 1 92 ? 4.775 15.649 6.494 1.00 98.62 92 LYS A N 1
ATOM 727 C CA . LYS A 1 92 ? 4.981 16.885 7.264 1.00 98.62 92 LYS A CA 1
ATOM 728 C C . LYS A 1 92 ? 3.758 17.807 7.224 1.00 98.62 92 LYS A C 1
ATOM 730 O O . LYS A 1 92 ? 3.405 18.362 8.257 1.00 98.62 92 LYS A O 1
ATOM 735 N N . HIS A 1 93 ? 3.129 17.967 6.060 1.00 98.69 93 HIS A N 1
ATOM 736 C CA . HIS A 1 93 ? 1.996 18.875 5.861 1.00 98.69 93 HIS A CA 1
ATOM 737 C C . HIS A 1 93 ? 0.771 18.500 6.706 1.00 98.69 93 HIS A C 1
ATOM 739 O O . HIS A 1 93 ? 0.156 19.377 7.303 1.00 98.69 93 HIS A O 1
ATOM 745 N N . PHE A 1 94 ? 0.432 17.211 6.783 1.00 98.38 94 PHE A N 1
ATOM 746 C CA . PHE A 1 94 ? -0.759 16.757 7.508 1.00 98.38 94 PHE A CA 1
ATOM 747 C C . PHE A 1 94 ? -0.519 16.420 8.987 1.00 98.38 94 PHE A C 1
ATOM 749 O O . PHE A 1 94 ? -1.472 16.155 9.723 1.00 98.38 94 PHE A O 1
ATOM 756 N N . SER A 1 95 ? 0.732 16.419 9.449 1.00 96.31 95 SER A N 1
ATOM 757 C CA . SER A 1 95 ? 1.051 16.155 10.853 1.00 96.31 95 SER A CA 1
ATOM 758 C C . SER A 1 95 ? 0.599 17.316 11.759 1.00 96.31 95 SER A C 1
ATOM 760 O O . SER A 1 95 ? 0.833 18.473 11.411 1.00 96.31 95 SER A O 1
ATOM 762 N N . PRO A 1 96 ? 0.019 17.055 12.951 1.00 93.62 96 PRO A N 1
ATOM 763 C CA . PRO A 1 96 ? -0.221 15.740 13.566 1.00 93.62 96 PRO A CA 1
ATOM 764 C C . PRO A 1 96 ? -1.596 15.118 13.242 1.00 93.62 96 PRO A C 1
ATOM 766 O O . PRO A 1 96 ? -1.899 14.020 13.721 1.00 93.62 96 PRO A O 1
ATOM 769 N N . GLN A 1 97 ? -2.432 15.813 12.468 1.00 93.69 97 GLN A N 1
ATOM 770 C CA . GLN A 1 97 ? -3.831 15.450 12.215 1.00 93.69 97 GLN A CA 1
ATOM 771 C C . GLN A 1 97 ? -3.945 14.090 11.511 1.00 93.69 97 GLN A C 1
ATOM 773 O O . GLN A 1 97 ? -4.601 13.174 12.014 1.00 93.69 97 GLN A O 1
ATOM 778 N N . ILE A 1 98 ? -3.228 13.912 10.400 1.00 97.44 98 ILE A N 1
ATOM 779 C CA . ILE A 1 98 ? -3.163 12.644 9.664 1.00 97.44 98 ILE A CA 1
ATOM 780 C C . ILE A 1 98 ? -1.757 12.077 9.800 1.00 97.44 98 ILE A C 1
ATOM 782 O O . ILE A 1 98 ? -0.762 12.741 9.513 1.00 97.44 98 ILE A O 1
ATOM 786 N N . GLN A 1 99 ? -1.674 10.827 10.244 1.00 98.06 99 GLN A N 1
ATOM 787 C CA . GLN A 1 99 ? -0.409 10.116 10.341 1.00 98.06 99 GLN A CA 1
ATOM 788 C C . GLN A 1 99 ? -0.132 9.418 9.013 1.00 98.06 99 GLN A C 1
ATOM 790 O O . GLN A 1 99 ? -0.912 8.567 8.591 1.00 98.06 99 GLN A O 1
ATOM 795 N N . ILE A 1 100 ? 0.977 9.769 8.371 1.00 98.81 100 ILE A N 1
ATOM 796 C CA . ILE A 1 100 ? 1.364 9.218 7.073 1.00 98.81 100 ILE A CA 1
ATOM 797 C C . ILE A 1 100 ? 2.626 8.367 7.218 1.00 98.81 100 ILE A C 1
ATOM 799 O O . ILE A 1 100 ? 3.573 8.779 7.889 1.00 98.81 100 ILE A O 1
ATOM 803 N N . PHE A 1 101 ? 2.628 7.204 6.569 1.00 98.81 101 PHE A N 1
ATOM 804 C CA . PHE A 1 101 ? 3.786 6.325 6.414 1.00 98.81 101 PHE A CA 1
ATOM 805 C C . PHE A 1 101 ? 4.263 6.342 4.970 1.00 98.81 101 PHE A C 1
ATOM 807 O O . PHE A 1 101 ? 3.447 6.213 4.059 1.00 98.81 101 PHE A O 1
ATOM 814 N N . ASN A 1 102 ? 5.566 6.510 4.787 1.00 98.88 102 ASN A N 1
ATOM 815 C CA . ASN A 1 102 ? 6.238 6.522 3.500 1.00 98.88 102 ASN A CA 1
ATOM 816 C C . ASN A 1 102 ? 6.922 5.176 3.266 1.00 98.88 102 ASN A C 1
ATOM 818 O O . ASN A 1 102 ? 7.905 4.852 3.934 1.00 98.88 102 ASN A O 1
ATOM 822 N N . THR A 1 103 ? 6.394 4.398 2.333 1.00 98.94 103 THR A N 1
ATOM 823 C CA . THR A 1 103 ? 6.898 3.066 2.018 1.00 98.94 103 THR A CA 1
ATOM 824 C C . THR A 1 103 ? 7.615 3.099 0.671 1.00 98.94 103 THR A C 1
ATOM 826 O O . THR A 1 103 ? 7.024 3.424 -0.358 1.00 98.94 103 THR A O 1
ATOM 829 N N . TYR A 1 104 ? 8.897 2.749 0.666 1.00 98.94 104 TYR A N 1
ATOM 830 C CA . TYR A 1 104 ? 9.707 2.687 -0.544 1.00 98.94 104 TYR A CA 1
ATOM 831 C C . TYR A 1 104 ? 9.356 1.444 -1.365 1.00 98.94 104 TYR A C 1
ATOM 833 O O . TYR A 1 104 ? 9.596 0.329 -0.908 1.00 98.94 104 TYR A O 1
ATOM 841 N N . LEU A 1 105 ? 8.823 1.637 -2.572 1.00 98.88 105 LEU A N 1
ATOM 842 C CA . LEU A 1 105 ? 8.416 0.570 -3.492 1.00 98.88 105 LEU A CA 1
ATOM 843 C C . LEU A 1 105 ? 9.025 0.791 -4.885 1.00 98.88 105 LEU A C 1
ATOM 845 O O . LEU A 1 105 ? 8.364 0.634 -5.898 1.00 98.88 105 LEU A O 1
ATOM 849 N N . ALA A 1 106 ? 10.307 1.151 -4.995 1.00 98.69 106 ALA A N 1
ATOM 850 C CA . ALA A 1 106 ? 10.922 1.259 -6.327 1.00 98.69 106 ALA A CA 1
ATOM 851 C C . ALA A 1 106 ? 10.905 -0.077 -7.099 1.00 98.69 106 ALA A C 1
ATOM 853 O O . ALA A 1 106 ? 10.889 -0.078 -8.329 1.00 98.69 106 ALA A O 1
ATOM 854 N N . ALA A 1 107 ? 10.869 -1.209 -6.387 1.00 98.56 107 ALA A N 1
ATOM 855 C CA . ALA A 1 107 ? 10.690 -2.544 -6.950 1.00 98.56 107 ALA A CA 1
ATOM 856 C C . ALA A 1 107 ? 9.199 -2.889 -7.167 1.00 98.56 107 ALA A C 1
ATOM 858 O O . ALA A 1 107 ? 8.695 -3.876 -6.633 1.00 98.56 107 ALA A O 1
ATOM 859 N N . HIS A 1 108 ? 8.486 -2.046 -7.922 1.00 98.31 108 HIS A N 1
ATOM 860 C CA . HIS A 1 108 ? 7.063 -2.233 -8.248 1.00 98.31 108 HIS A CA 1
ATOM 861 C C . HIS A 1 108 ? 6.852 -2.928 -9.598 1.00 98.31 108 HIS A C 1
ATOM 863 O O . HIS A 1 108 ? 5.983 -3.777 -9.742 1.00 98.31 108 HIS A O 1
ATOM 869 N N . ASP A 1 109 ? 7.659 -2.562 -10.591 1.00 96.25 109 ASP A N 1
ATOM 870 C CA . ASP A 1 109 ? 7.710 -3.179 -11.915 1.00 96.25 109 ASP A CA 1
ATOM 871 C C . ASP A 1 109 ? 9.144 -3.077 -12.453 1.00 96.25 109 ASP A C 1
ATOM 873 O O . ASP A 1 109 ? 9.973 -2.351 -11.896 1.00 96.25 109 ASP A O 1
ATOM 877 N N . VAL A 1 110 ? 9.447 -3.813 -13.518 1.00 94.50 110 VAL A N 1
ATOM 878 C CA . VAL A 1 110 ? 10.761 -3.850 -14.160 1.00 94.50 110 VAL A CA 1
ATOM 879 C C . VAL A 1 110 ? 10.689 -3.087 -15.486 1.00 94.50 110 VAL A C 1
ATOM 881 O O . VAL A 1 110 ? 10.098 -3.576 -16.455 1.00 94.50 110 VAL A O 1
ATOM 884 N N . PRO A 1 111 ? 11.292 -1.888 -15.588 1.00 91.81 111 PRO A N 1
ATOM 885 C CA . PRO A 1 111 ? 11.291 -1.145 -16.841 1.00 91.81 111 PRO A CA 1
ATOM 886 C C . PRO A 1 111 ? 12.014 -1.908 -17.946 1.00 91.81 111 PRO A C 1
ATOM 888 O O . PRO A 1 111 ? 13.093 -2.460 -17.746 1.00 91.81 111 PRO A O 1
ATOM 891 N N . LYS A 1 112 ? 11.467 -1.843 -19.164 1.00 88.62 112 LYS A N 1
ATOM 892 C CA . LYS A 1 112 ? 12.020 -2.520 -20.352 1.00 88.62 112 LYS A CA 1
ATOM 893 C C . LYS A 1 112 ? 13.424 -2.051 -20.756 1.00 88.62 112 LYS A C 1
ATOM 895 O O . LYS A 1 112 ? 14.039 -2.667 -21.619 1.00 88.62 112 LYS A O 1
ATOM 900 N N . THR A 1 113 ? 13.907 -0.944 -20.192 1.00 92.50 113 THR A N 1
ATOM 901 C CA . THR A 1 113 ? 15.270 -0.434 -20.401 1.00 92.50 113 THR A CA 1
ATOM 902 C C . THR A 1 113 ? 16.330 -1.235 -19.646 1.00 92.50 113 THR A C 1
ATOM 904 O O . THR A 1 113 ? 17.510 -1.060 -19.932 1.00 92.50 113 THR A O 1
ATOM 907 N N . PHE A 1 114 ? 15.930 -2.093 -18.703 1.00 95.12 114 PHE A N 1
ATOM 908 C CA . PHE A 1 114 ? 16.824 -2.980 -17.964 1.00 95.12 114 PHE A CA 1
ATOM 909 C C . PHE A 1 114 ? 16.749 -4.402 -18.511 1.00 95.12 114 PHE A C 1
ATOM 911 O O . PHE A 1 114 ? 15.715 -4.851 -19.007 1.00 95.12 114 PHE A O 1
ATOM 918 N N . SER A 1 115 ? 17.865 -5.118 -18.417 1.00 95.00 115 SER A N 1
ATOM 919 C CA . SER A 1 115 ? 17.989 -6.474 -18.962 1.00 95.00 115 SER A CA 1
ATOM 920 C C . SER A 1 115 ? 17.284 -7.540 -18.116 1.00 95.00 115 SER A C 1
ATOM 922 O O . SER A 1 115 ? 16.935 -8.606 -18.623 1.00 95.00 115 SER A O 1
ATOM 924 N N . SER A 1 116 ? 17.082 -7.267 -16.825 1.00 97.44 116 SER A N 1
ATOM 925 C CA . SER A 1 116 ? 16.426 -8.153 -15.861 1.00 97.44 116 SER A CA 1
ATOM 926 C C . SER A 1 116 ? 15.962 -7.378 -14.622 1.00 97.44 116 SER A C 1
ATOM 928 O O . SER A 1 116 ? 16.347 -6.222 -14.424 1.00 97.44 116 SER A O 1
ATOM 930 N N . SER A 1 117 ? 15.170 -8.025 -13.760 1.00 98.19 117 SER A N 1
ATOM 931 C CA . SER A 1 117 ? 14.817 -7.496 -12.435 1.00 98.19 117 SER A CA 1
ATOM 932 C C . SER A 1 117 ? 16.060 -7.227 -11.585 1.00 98.19 117 SER A C 1
ATOM 934 O O . SER A 1 117 ? 16.169 -6.152 -11.006 1.00 98.19 117 SER A O 1
ATOM 936 N N . ALA A 1 118 ? 17.024 -8.152 -11.585 1.00 98.44 118 ALA A N 1
ATOM 937 C CA . ALA A 1 118 ? 18.284 -8.031 -10.856 1.00 98.44 118 ALA A CA 1
ATOM 938 C C . ALA A 1 118 ? 19.112 -6.818 -11.315 1.00 98.44 118 ALA A C 1
ATOM 940 O O . ALA A 1 118 ? 19.653 -6.090 -10.488 1.00 98.44 118 ALA A O 1
ATOM 941 N N . ASP A 1 119 ? 19.161 -6.573 -12.626 1.00 98.31 119 ASP A N 1
ATOM 942 C CA . ASP A 1 119 ? 19.849 -5.424 -13.221 1.00 98.31 119 ASP A CA 1
ATOM 943 C C . ASP A 1 119 ? 19.218 -4.089 -12.782 1.00 98.31 119 ASP A C 1
ATOM 945 O O . ASP A 1 119 ? 19.906 -3.180 -12.316 1.00 98.31 119 ASP A O 1
ATOM 949 N N . TYR A 1 120 ? 17.885 -3.991 -12.828 1.00 98.56 120 TYR A N 1
ATOM 950 C CA . TYR A 1 120 ? 17.160 -2.829 -12.303 1.00 98.56 120 TYR A CA 1
ATOM 951 C C . TYR A 1 120 ? 17.341 -2.662 -10.783 1.00 98.56 120 TYR A C 1
ATOM 953 O O . TYR A 1 120 ? 17.514 -1.545 -10.282 1.00 98.56 120 TYR A O 1
ATOM 961 N N . LEU A 1 121 ? 17.346 -3.774 -10.045 1.00 98.62 121 LEU A N 1
ATOM 962 C CA . LEU A 1 121 ? 17.547 -3.797 -8.602 1.00 98.62 121 LEU A CA 1
ATOM 963 C C . LEU A 1 121 ? 18.914 -3.197 -8.227 1.00 98.62 121 LEU A C 1
ATOM 965 O O . LEU A 1 121 ? 18.991 -2.345 -7.339 1.00 98.62 121 LEU A O 1
ATOM 969 N N . ASP A 1 122 ? 19.972 -3.596 -8.935 1.00 98.56 122 ASP A N 1
ATOM 970 C CA . ASP A 1 122 ? 21.344 -3.140 -8.700 1.00 98.56 122 ASP A CA 1
ATOM 971 C C . ASP A 1 122 ? 21.598 -1.699 -9.118 1.00 98.56 122 ASP A C 1
ATOM 973 O O . ASP A 1 122 ? 22.345 -0.994 -8.438 1.00 98.56 122 ASP A O 1
ATOM 977 N N . GLN A 1 123 ? 20.990 -1.250 -10.215 1.00 98.44 123 GLN A N 1
ATOM 978 C CA . GLN A 1 123 ? 21.227 0.093 -10.738 1.00 98.44 123 GLN A CA 1
ATOM 979 C C . GLN A 1 123 ? 20.359 1.163 -10.069 1.00 98.44 123 GLN A C 1
ATOM 981 O O . GLN A 1 123 ? 20.791 2.309 -9.944 1.00 98.44 123 GLN A O 1
ATOM 986 N N . VAL A 1 124 ? 19.142 0.815 -9.638 1.00 98.75 124 VAL A N 1
ATOM 987 C CA . VAL A 1 124 ? 18.158 1.793 -9.150 1.00 98.75 124 VAL A CA 1
ATOM 988 C C . VAL A 1 124 ? 17.716 1.488 -7.729 1.00 98.75 124 VAL A C 1
ATOM 990 O O . VAL A 1 124 ? 17.918 2.311 -6.836 1.00 98.75 124 VAL A O 1
ATOM 993 N N . VAL A 1 1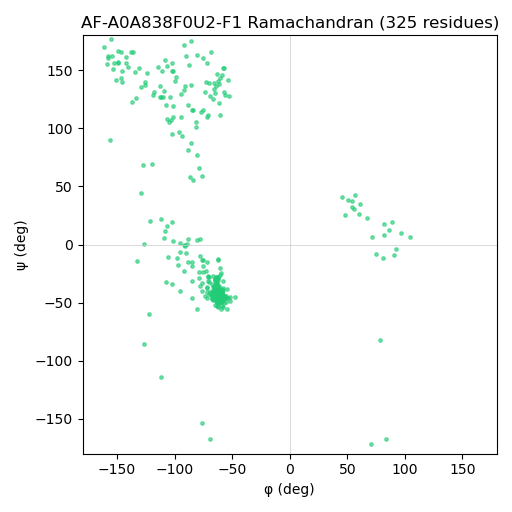25 ? 17.130 0.312 -7.497 1.00 98.88 125 VAL A N 1
ATOM 994 C CA . VAL A 1 125 ? 16.382 0.047 -6.259 1.00 98.88 125 VAL A CA 1
ATOM 995 C C . VAL A 1 125 ? 17.285 0.075 -5.023 1.00 98.88 125 VAL A C 1
ATOM 997 O O . VAL A 1 125 ? 16.972 0.769 -4.053 1.00 98.88 125 VAL A O 1
ATOM 1000 N N . LEU A 1 126 ? 18.395 -0.670 -5.030 1.00 98.88 126 LEU A N 1
ATOM 1001 C CA . LEU A 1 126 ? 19.292 -0.771 -3.873 1.00 98.88 126 LEU A CA 1
ATOM 1002 C C . LEU A 1 126 ? 20.124 0.504 -3.662 1.00 98.88 126 LEU A C 1
ATOM 1004 O O . LEU A 1 126 ? 20.223 0.940 -2.510 1.00 98.88 126 LEU A O 1
ATOM 1008 N N . PRO A 1 127 ? 20.722 1.127 -4.702 1.00 98.88 127 PRO A N 1
ATOM 1009 C CA . PRO A 1 127 ? 21.467 2.372 -4.526 1.00 98.88 127 PRO A CA 1
ATOM 1010 C C . PRO A 1 127 ? 20.597 3.513 -4.000 1.00 98.88 127 PRO A C 1
ATOM 1012 O O . PRO A 1 127 ? 21.008 4.204 -3.069 1.00 98.88 127 PRO A O 1
ATOM 1015 N N . LEU A 1 128 ? 19.376 3.671 -4.522 1.00 98.88 128 LEU A N 1
ATOM 1016 C CA . LEU A 1 128 ? 18.489 4.741 -4.078 1.00 98.88 128 LEU A CA 1
ATOM 1017 C C . LEU A 1 128 ? 18.026 4.538 -2.631 1.00 98.88 128 LEU A C 1
ATOM 1019 O O . LEU A 1 128 ? 18.014 5.492 -1.855 1.00 98.88 128 LEU A O 1
ATOM 1023 N N . LEU A 1 129 ? 17.709 3.303 -2.222 1.00 98.88 129 LEU A N 1
ATOM 1024 C CA . LEU A 1 129 ? 17.366 3.031 -0.824 1.00 98.88 129 LEU A CA 1
ATOM 1025 C C . LEU A 1 129 ? 18.517 3.412 0.123 1.00 98.88 129 LEU A C 1
ATOM 1027 O O . LEU A 1 129 ? 18.274 4.015 1.168 1.00 98.88 129 LEU A O 1
ATOM 1031 N N . LYS A 1 130 ? 19.768 3.104 -0.252 1.00 98.81 130 LYS A N 1
ATOM 1032 C CA . LYS A 1 130 ? 20.959 3.506 0.518 1.00 98.81 130 LYS A CA 1
ATOM 1033 C C . LYS A 1 130 ? 21.106 5.023 0.602 1.00 98.81 130 LYS A C 1
ATOM 1035 O O . LYS A 1 130 ? 21.509 5.520 1.648 1.00 98.81 130 LYS A O 1
ATOM 1040 N N . GLU A 1 131 ? 20.778 5.748 -0.465 1.00 98.81 131 GLU A N 1
ATOM 1041 C CA . GLU A 1 131 ? 20.814 7.213 -0.468 1.00 98.81 131 GLU A CA 1
ATOM 1042 C C . GLU A 1 131 ? 19.719 7.825 0.419 1.00 98.81 131 GLU A C 1
ATOM 1044 O O . GLU A 1 131 ? 19.970 8.791 1.140 1.00 98.81 131 GLU A O 1
ATOM 1049 N N . LEU A 1 132 ? 18.509 7.263 0.396 1.00 98.81 132 LEU A N 1
ATOM 1050 C CA . LEU A 1 132 ? 17.368 7.790 1.148 1.00 98.81 132 LEU A CA 1
ATOM 1051 C C . LEU A 1 132 ? 17.402 7.428 2.637 1.00 98.81 132 LEU A C 1
ATOM 1053 O O . LEU A 1 132 ? 16.866 8.180 3.454 1.00 98.81 132 LEU A O 1
ATOM 1057 N N . ALA A 1 133 ? 18.013 6.301 3.012 1.00 98.50 133 ALA A N 1
ATOM 1058 C CA . ALA A 1 133 ? 17.986 5.806 4.389 1.00 98.50 133 ALA A CA 1
ATOM 1059 C C . ALA A 1 133 ? 18.524 6.812 5.433 1.00 98.50 133 ALA A C 1
ATOM 1061 O O . ALA A 1 133 ? 17.825 7.043 6.423 1.00 98.50 133 ALA A O 1
ATOM 1062 N N . PRO A 1 134 ? 19.665 7.506 5.223 1.00 98.50 134 PRO A N 1
ATOM 1063 C CA . PRO A 1 134 ? 20.158 8.522 6.158 1.00 98.50 134 PRO A CA 1
ATOM 1064 C C . PRO A 1 134 ? 19.209 9.710 6.372 1.00 98.50 134 PRO A C 1
ATOM 1066 O O . PRO A 1 134 ? 19.318 10.405 7.383 1.00 98.50 134 PRO A O 1
ATOM 1069 N N . LEU A 1 135 ? 18.271 9.956 5.448 1.00 98.38 135 LEU A N 1
ATOM 1070 C CA . LEU A 1 135 ? 17.291 11.040 5.568 1.00 98.38 135 LEU A CA 1
ATOM 1071 C C . LEU A 1 135 ? 16.173 10.715 6.570 1.00 98.38 135 LEU A C 1
ATOM 1073 O O . LEU A 1 135 ? 15.434 11.618 6.957 1.00 98.38 135 LEU A O 1
ATOM 1077 N N . ASN A 1 136 ? 16.036 9.450 6.993 1.00 98.06 136 ASN A N 1
ATOM 1078 C CA . ASN A 1 136 ? 14.998 8.977 7.918 1.00 98.06 136 ASN A CA 1
ATOM 1079 C C . ASN A 1 136 ? 13.563 9.320 7.467 1.00 98.06 136 ASN A C 1
ATOM 1081 O O . ASN A 1 136 ? 12.677 9.569 8.288 1.00 98.06 136 ASN A O 1
ATOM 1085 N N . ILE A 1 137 ? 13.330 9.354 6.151 1.00 98.50 137 ILE A N 1
ATOM 1086 C CA . ILE A 1 137 ? 12.011 9.641 5.567 1.00 98.50 137 ILE A CA 1
ATOM 1087 C C . ILE A 1 137 ? 11.237 8.387 5.157 1.00 98.50 137 ILE A C 1
ATOM 1089 O O . ILE A 1 137 ? 10.061 8.516 4.828 1.00 98.50 137 ILE A O 1
ATOM 1093 N N . ILE A 1 138 ? 11.886 7.219 5.144 1.00 98.75 138 ILE A N 1
ATOM 1094 C CA . ILE A 1 138 ? 11.323 5.934 4.716 1.00 98.75 138 ILE A CA 1
ATOM 1095 C C . ILE A 1 138 ? 10.948 5.128 5.959 1.00 98.75 138 ILE A C 1
ATOM 1097 O O . ILE A 1 138 ? 11.804 4.821 6.784 1.00 98.75 138 ILE A O 1
ATOM 1101 N N . ASP A 1 139 ? 9.665 4.801 6.098 1.00 98.88 139 ASP A N 1
ATOM 1102 C CA . ASP A 1 139 ? 9.127 4.060 7.241 1.00 98.88 139 ASP A CA 1
ATOM 1103 C C . ASP A 1 139 ? 9.103 2.539 7.010 1.00 98.88 139 ASP A C 1
ATOM 1105 O O . ASP A 1 139 ? 9.070 1.776 7.976 1.00 98.88 139 ASP A O 1
ATOM 1109 N N . ALA A 1 140 ? 9.098 2.096 5.750 1.00 98.94 140 ALA A N 1
ATOM 1110 C CA . ALA A 1 140 ? 9.198 0.693 5.355 1.00 98.94 140 ALA A CA 1
ATOM 1111 C C . ALA A 1 140 ? 9.710 0.560 3.910 1.00 98.94 140 ALA A C 1
ATOM 1113 O O . ALA A 1 140 ? 9.623 1.506 3.127 1.00 98.94 140 ALA A O 1
ATOM 1114 N N . VAL A 1 141 ? 10.194 -0.624 3.542 1.00 98.94 141 VAL A N 1
ATOM 1115 C CA . VAL A 1 141 ? 10.402 -1.027 2.142 1.00 98.94 141 VAL A CA 1
ATOM 1116 C C . VAL A 1 141 ? 9.354 -2.045 1.723 1.00 98.94 141 VAL A C 1
ATOM 1118 O O . VAL A 1 141 ? 8.853 -2.798 2.558 1.00 98.94 141 VAL A O 1
ATOM 1121 N N . ASP A 1 142 ? 9.060 -2.091 0.434 1.00 98.94 142 ASP A N 1
ATOM 1122 C CA . ASP A 1 142 ? 8.126 -3.024 -0.177 1.00 98.94 142 ASP A CA 1
ATOM 1123 C C . ASP A 1 142 ? 8.643 -3.471 -1.552 1.00 98.94 142 ASP A C 1
ATOM 1125 O O . ASP A 1 142 ? 9.532 -2.842 -2.134 1.00 98.94 142 ASP A O 1
ATOM 1129 N N . ILE A 1 143 ? 8.109 -4.582 -2.049 1.00 98.81 143 ILE A N 1
ATOM 1130 C CA . ILE A 1 143 ? 8.461 -5.178 -3.335 1.00 98.81 143 ILE A CA 1
ATOM 1131 C C . ILE A 1 143 ? 7.273 -5.937 -3.918 1.00 98.81 143 ILE A C 1
ATOM 1133 O O . ILE A 1 143 ? 6.541 -6.613 -3.192 1.00 98.81 143 ILE A O 1
ATOM 1137 N N . PHE A 1 144 ? 7.109 -5.848 -5.238 1.00 98.69 144 PHE A N 1
ATOM 1138 C CA . PHE A 1 144 ? 6.153 -6.663 -5.974 1.00 98.69 144 PHE A CA 1
ATOM 1139 C C . PHE A 1 144 ? 6.762 -8.012 -6.354 1.00 98.69 144 PHE A C 1
ATOM 1141 O O . PHE A 1 144 ? 7.357 -8.181 -7.420 1.00 98.69 144 PHE A O 1
ATOM 1148 N N . HIS A 1 145 ? 6.644 -8.970 -5.436 1.00 98.44 145 HIS A N 1
ATOM 1149 C CA . HIS A 1 145 ? 7.127 -10.328 -5.638 1.00 98.44 145 HIS A CA 1
ATOM 1150 C C . HIS A 1 145 ? 6.108 -11.125 -6.446 1.00 98.44 145 HIS A C 1
ATOM 1152 O O . HIS A 1 145 ? 5.085 -11.569 -5.920 1.00 98.44 145 HIS A O 1
ATOM 1158 N N . GLU A 1 146 ? 6.375 -11.283 -7.740 1.00 97.00 146 GLU A N 1
ATOM 1159 C CA . GLU A 1 146 ? 5.461 -11.932 -8.672 1.00 97.00 146 GLU A CA 1
ATOM 1160 C C . GLU A 1 146 ? 6.196 -12.444 -9.917 1.00 97.00 146 GLU A C 1
ATOM 1162 O O . GLU A 1 146 ? 7.249 -11.945 -10.323 1.00 97.00 146 GLU A O 1
ATOM 1167 N N . LYS A 1 147 ? 5.622 -13.459 -10.564 1.00 92.88 147 LYS A N 1
ATOM 1168 C CA . LYS A 1 147 ? 6.130 -14.024 -11.811 1.00 92.88 147 LYS A CA 1
ATOM 1169 C C . LYS A 1 147 ? 6.259 -12.944 -12.890 1.00 92.88 147 LYS A C 1
ATOM 1171 O O . LYS A 1 147 ? 5.280 -12.290 -13.235 1.00 92.88 147 LYS A O 1
ATOM 1176 N N . ASN A 1 148 ? 7.441 -12.874 -13.504 1.00 90.94 148 ASN A N 1
ATOM 1177 C CA . ASN A 1 148 ? 7.856 -11.865 -14.493 1.00 90.94 148 ASN A CA 1
ATOM 1178 C C . ASN A 1 148 ? 8.094 -10.452 -13.924 1.00 90.94 148 ASN A C 1
ATOM 1180 O O . ASN A 1 148 ? 8.349 -9.542 -14.707 1.00 90.94 148 ASN A O 1
ATOM 1184 N N . TYR A 1 149 ? 8.040 -10.288 -12.602 1.00 96.00 149 TYR A N 1
ATOM 1185 C CA . TYR A 1 149 ? 8.394 -9.061 -11.894 1.00 96.00 149 TYR A CA 1
ATOM 1186 C C . TYR A 1 149 ? 9.672 -9.320 -11.087 1.00 96.00 149 TYR A C 1
ATOM 1188 O O . TYR A 1 149 ? 10.713 -9.595 -11.684 1.00 96.00 149 TYR A O 1
ATOM 1196 N N . PHE A 1 150 ? 9.610 -9.285 -9.754 1.00 98.38 150 PHE A N 1
ATOM 1197 C CA . PHE A 1 150 ? 10.753 -9.572 -8.889 1.00 98.38 150 PHE A CA 1
ATOM 1198 C C . PHE A 1 150 ? 10.711 -10.994 -8.338 1.00 98.38 150 PHE A C 1
ATOM 1200 O O . PHE A 1 150 ? 9.655 -11.509 -7.967 1.00 98.38 150 PHE A O 1
ATOM 1207 N N . THR A 1 151 ? 11.885 -11.616 -8.287 1.00 98.19 151 THR A N 1
ATOM 1208 C CA . THR A 1 151 ? 12.080 -13.006 -7.861 1.00 98.19 151 THR A CA 1
ATOM 1209 C C . THR A 1 151 ? 12.365 -13.126 -6.362 1.00 98.19 151 THR A C 1
ATOM 1211 O O . THR A 1 151 ? 12.658 -12.137 -5.688 1.00 98.19 151 THR A O 1
ATOM 1214 N N . ASP A 1 152 ? 12.382 -14.360 -5.851 1.00 98.12 152 ASP A N 1
ATOM 1215 C CA . ASP A 1 152 ? 12.876 -14.695 -4.512 1.00 98.12 152 ASP A CA 1
ATOM 1216 C C . ASP A 1 152 ? 14.234 -14.056 -4.195 1.00 98.12 152 ASP A C 1
ATOM 1218 O O . ASP A 1 152 ? 14.447 -13.568 -3.085 1.00 98.12 152 ASP A O 1
ATOM 1222 N N . ASP A 1 153 ? 15.178 -14.117 -5.140 1.00 98.44 153 ASP A N 1
ATOM 1223 C CA . ASP A 1 153 ? 16.533 -13.596 -4.946 1.00 98.44 153 ASP A CA 1
ATOM 1224 C C . ASP A 1 153 ? 16.518 -12.068 -4.835 1.00 98.44 153 ASP A C 1
ATOM 1226 O O . ASP A 1 153 ? 17.103 -11.507 -3.906 1.00 98.44 153 ASP A O 1
ATOM 1230 N N . ASP A 1 154 ? 15.755 -11.401 -5.704 1.00 98.69 154 ASP A N 1
ATOM 1231 C CA . ASP A 1 154 ? 15.584 -9.948 -5.664 1.00 98.69 154 ASP A CA 1
ATOM 1232 C C . ASP A 1 154 ? 14.986 -9.494 -4.322 1.00 98.69 154 ASP A C 1
ATOM 1234 O O . ASP A 1 154 ? 15.515 -8.589 -3.666 1.00 98.69 154 ASP A O 1
ATOM 1238 N N . THR A 1 155 ? 13.932 -10.178 -3.862 1.00 98.75 155 THR A N 1
ATOM 1239 C CA . THR A 1 155 ? 13.307 -9.934 -2.554 1.00 98.75 155 THR A CA 1
ATOM 1240 C C . THR A 1 155 ? 14.290 -10.136 -1.411 1.00 98.75 155 THR A C 1
ATOM 1242 O O . THR A 1 155 ? 14.430 -9.254 -0.562 1.00 98.75 155 THR A O 1
ATOM 1245 N N . LYS A 1 156 ? 15.022 -11.258 -1.388 1.00 98.75 156 LYS A N 1
ATOM 1246 C CA . LYS A 1 156 ? 16.015 -11.553 -0.340 1.00 98.75 156 LYS A CA 1
ATOM 1247 C C . LYS A 1 156 ? 17.097 -10.478 -0.273 1.00 98.75 156 LYS A C 1
ATOM 1249 O O . LYS A 1 156 ? 17.486 -10.073 0.824 1.00 98.75 156 LYS A O 1
ATOM 1254 N N . ARG A 1 157 ? 17.563 -9.986 -1.424 1.00 98.81 157 ARG A N 1
ATOM 1255 C CA . ARG A 1 157 ? 18.582 -8.929 -1.518 1.00 98.81 157 ARG A CA 1
ATOM 1256 C C . ARG A 1 157 ? 18.069 -7.593 -0.987 1.00 98.81 157 ARG A C 1
ATOM 1258 O O . ARG A 1 157 ? 18.743 -6.982 -0.153 1.00 98.81 157 ARG A O 1
ATOM 1265 N N . LEU A 1 158 ? 16.874 -7.163 -1.400 1.00 98.88 158 LEU A N 1
ATOM 1266 C CA . LEU A 1 158 ? 16.267 -5.928 -0.897 1.00 98.88 158 LEU A CA 1
ATOM 1267 C C . LEU A 1 158 ? 15.964 -6.015 0.604 1.00 98.88 158 LEU A C 1
ATOM 1269 O O . LEU A 1 158 ? 16.279 -5.090 1.352 1.00 98.88 158 LEU A O 1
ATOM 1273 N N . PHE A 1 159 ? 15.400 -7.131 1.066 1.00 98.81 159 PHE A N 1
ATOM 1274 C CA . PHE A 1 159 ? 15.065 -7.325 2.477 1.00 98.81 159 PHE A CA 1
ATOM 1275 C C . PHE A 1 159 ? 16.300 -7.396 3.362 1.00 98.81 159 PHE A C 1
ATOM 1277 O O . PHE A 1 159 ? 16.283 -6.840 4.460 1.00 98.81 159 PHE A O 1
ATOM 1284 N N . LYS A 1 160 ? 17.385 -8.010 2.881 1.00 98.81 160 LYS A N 1
ATOM 1285 C CA . LYS A 1 160 ? 18.661 -8.002 3.593 1.00 98.81 160 LYS A CA 1
ATOM 1286 C C . LYS A 1 160 ? 19.218 -6.587 3.728 1.00 98.81 160 LYS A C 1
ATOM 1288 O O . LYS A 1 160 ? 19.583 -6.198 4.832 1.00 98.81 160 LYS A O 1
ATOM 1293 N N . LEU A 1 161 ? 19.204 -5.794 2.656 1.00 98.88 161 LEU A N 1
ATOM 1294 C CA . LEU A 1 161 ? 19.618 -4.392 2.732 1.00 98.88 161 LEU A CA 1
ATOM 1295 C C . LEU A 1 161 ? 18.740 -3.590 3.706 1.00 98.88 161 LEU A C 1
ATOM 1297 O O . LEU A 1 161 ? 19.261 -2.845 4.530 1.00 98.88 161 LEU A O 1
ATOM 1301 N N . ALA A 1 162 ? 17.417 -3.748 3.644 1.00 98.81 162 ALA A N 1
ATOM 1302 C CA . ALA A 1 162 ? 16.505 -3.063 4.556 1.00 98.81 162 ALA A CA 1
ATOM 1303 C C . ALA A 1 162 ? 16.737 -3.465 6.019 1.00 98.81 162 ALA A C 1
ATOM 1305 O O . ALA A 1 162 ? 16.705 -2.610 6.899 1.00 98.81 162 ALA A O 1
ATOM 1306 N N . GLN A 1 163 ? 17.035 -4.740 6.282 1.00 98.56 163 GLN A N 1
ATOM 1307 C CA . GLN A 1 163 ? 17.434 -5.210 7.605 1.00 98.56 163 GLN A CA 1
ATOM 1308 C C . GLN A 1 163 ? 18.742 -4.557 8.071 1.00 98.56 163 GLN A C 1
ATOM 1310 O O . GLN A 1 163 ? 18.787 -4.061 9.194 1.00 98.56 163 GLN A O 1
ATOM 1315 N N . ASP A 1 164 ? 19.769 -4.501 7.217 1.00 98.62 164 ASP A N 1
ATOM 1316 C CA . ASP A 1 164 ? 21.053 -3.861 7.535 1.00 98.62 164 ASP A CA 1
ATOM 1317 C C . ASP A 1 164 ? 20.883 -2.345 7.811 1.00 98.62 164 ASP A C 1
ATOM 1319 O O . ASP A 1 164 ? 21.615 -1.763 8.611 1.00 98.62 164 ASP A O 1
ATOM 1323 N N . LEU A 1 165 ? 19.872 -1.712 7.199 1.00 98.62 165 LEU A N 1
ATOM 1324 C CA . LEU A 1 165 ? 19.487 -0.309 7.406 1.00 98.62 165 LEU A CA 1
ATOM 1325 C C . LEU A 1 165 ? 18.462 -0.097 8.539 1.00 98.62 165 LEU A C 1
ATOM 1327 O O . LEU A 1 165 ? 18.068 1.039 8.794 1.00 98.62 165 LEU A O 1
ATOM 1331 N N . ASN A 1 166 ? 18.025 -1.158 9.228 1.00 98.44 166 ASN A N 1
ATOM 1332 C CA . ASN A 1 166 ? 16.958 -1.136 10.241 1.00 98.44 166 ASN A CA 1
ATOM 1333 C C . ASN A 1 166 ? 15.609 -0.573 9.749 1.00 98.44 166 ASN A C 1
ATOM 1335 O O . ASN A 1 166 ? 14.835 -0.018 10.531 1.00 98.44 166 ASN A O 1
ATOM 1339 N N . ILE A 1 167 ? 15.297 -0.745 8.464 1.00 98.81 167 ILE A N 1
ATOM 1340 C CA . ILE A 1 167 ? 14.019 -0.351 7.870 1.00 98.81 167 ILE A CA 1
ATOM 1341 C C . ILE A 1 167 ? 13.069 -1.568 7.872 1.00 98.81 167 ILE A C 1
ATOM 1343 O O . ILE A 1 167 ? 13.453 -2.664 7.444 1.00 98.81 167 ILE A O 1
ATOM 1347 N N . PRO A 1 168 ? 11.826 -1.431 8.370 1.00 98.81 168 PRO A N 1
ATOM 1348 C CA . PRO A 1 168 ? 10.813 -2.481 8.288 1.00 98.81 168 PRO A CA 1
ATOM 1349 C C . PRO A 1 168 ? 10.510 -2.915 6.848 1.00 98.81 168 PRO A C 1
ATOM 1351 O O . PRO A 1 168 ? 10.635 -2.132 5.911 1.00 98.81 168 PRO A O 1
ATOM 1354 N N . ARG A 1 169 ? 10.091 -4.169 6.670 1.00 98.69 169 ARG A N 1
ATOM 1355 C CA . ARG A 1 169 ? 9.779 -4.753 5.357 1.00 98.69 169 ARG A CA 1
ATOM 1356 C C . ARG A 1 169 ? 8.281 -4.996 5.223 1.00 98.69 169 ARG A C 1
ATOM 1358 O O . ARG A 1 169 ? 7.618 -5.289 6.217 1.00 98.69 169 ARG A O 1
ATOM 1365 N N . LYS A 1 170 ? 7.775 -4.915 4.002 1.00 98.88 170 LYS A N 1
ATOM 1366 C CA . LYS A 1 170 ? 6.441 -5.320 3.548 1.00 98.88 170 LYS A CA 1
ATOM 1367 C C . LYS A 1 170 ? 6.605 -6.024 2.198 1.00 98.88 170 LYS A C 1
ATOM 1369 O O . LYS A 1 170 ? 7.686 -5.957 1.611 1.00 98.88 170 LYS A O 1
ATOM 1374 N N . ILE A 1 171 ? 5.572 -6.721 1.740 1.00 98.88 171 ILE A N 1
ATOM 1375 C CA . ILE A 1 171 ? 5.589 -7.381 0.433 1.00 98.88 171 ILE A CA 1
ATOM 1376 C C . ILE A 1 171 ? 4.202 -7.359 -0.200 1.00 98.88 171 ILE A C 1
ATOM 1378 O O . ILE A 1 171 ? 3.207 -7.618 0.481 1.00 98.88 171 ILE A O 1
ATOM 1382 N N . HIS A 1 172 ? 4.134 -7.118 -1.505 1.00 98.88 172 HIS A N 1
ATOM 1383 C CA . HIS A 1 172 ? 2.998 -7.554 -2.311 1.00 98.88 172 HIS A CA 1
ATOM 1384 C C . HIS A 1 172 ? 3.265 -9.001 -2.719 1.00 98.88 172 HIS A C 1
ATOM 1386 O O . HIS A 1 172 ? 4.242 -9.279 -3.418 1.00 98.88 172 HIS A O 1
ATOM 1392 N N . ALA A 1 173 ? 2.428 -9.918 -2.242 1.00 98.31 173 ALA A N 1
ATOM 1393 C CA . ALA A 1 173 ? 2.660 -11.349 -2.355 1.00 98.31 173 ALA A CA 1
ATOM 1394 C C . ALA A 1 173 ? 1.403 -12.088 -2.802 1.00 98.31 173 ALA A C 1
ATOM 1396 O O . ALA A 1 173 ? 0.273 -11.730 -2.457 1.00 98.31 173 ALA A O 1
ATOM 1397 N N . ASP A 1 174 ? 1.630 -13.172 -3.539 1.00 97.75 174 ASP A N 1
ATOM 1398 C CA . ASP A 1 174 ? 0.600 -14.126 -3.924 1.00 97.75 174 ASP A CA 1
ATOM 1399 C C . ASP A 1 174 ? -0.646 -13.471 -4.563 1.00 97.75 174 ASP A C 1
ATOM 1401 O O . ASP A 1 174 ? -1.786 -13.855 -4.282 1.00 97.75 174 ASP A O 1
ATOM 1405 N N . GLU A 1 175 ? -0.459 -12.434 -5.388 1.00 97.06 175 GLU A N 1
ATOM 1406 C CA . GLU A 1 175 ? -1.565 -11.701 -6.015 1.00 97.06 175 GLU A CA 1
ATOM 1407 C C . GLU A 1 175 ? -2.101 -12.442 -7.246 1.00 97.06 175 GLU A C 1
ATOM 1409 O O . GLU A 1 175 ? -3.297 -12.726 -7.349 1.00 97.06 175 GLU A O 1
ATOM 1414 N N . LEU A 1 176 ? -1.231 -12.752 -8.208 1.00 94.31 176 LEU A N 1
ATOM 1415 C CA . LEU A 1 176 ? -1.622 -13.347 -9.485 1.00 94.31 176 LEU A CA 1
ATOM 1416 C C . LEU A 1 176 ? -1.321 -14.843 -9.515 1.00 94.31 176 LEU A C 1
ATOM 1418 O O . LEU A 1 176 ? -2.095 -15.611 -10.098 1.00 94.31 176 LEU A O 1
ATOM 1422 N N . ASN A 1 177 ? -0.239 -15.257 -8.855 1.00 95.75 177 ASN A N 1
ATOM 1423 C CA . ASN A 1 177 ? 0.174 -16.650 -8.701 1.00 95.75 177 ASN A CA 1
ATOM 1424 C C . ASN A 1 177 ? 0.494 -16.949 -7.235 1.00 95.75 177 ASN A C 1
ATOM 1426 O O . ASN A 1 177 ? 0.931 -16.064 -6.517 1.00 95.75 177 ASN A O 1
ATOM 1430 N N . SER A 1 178 ? 0.336 -18.204 -6.804 1.00 95.88 178 SER A N 1
ATOM 1431 C CA . SER A 1 178 ? 0.949 -18.649 -5.546 1.00 95.88 178 SER A CA 1
ATOM 1432 C C . SER A 1 178 ? 2.454 -18.737 -5.782 1.00 95.88 178 SER A C 1
ATOM 1434 O O . SER A 1 178 ? 2.893 -19.545 -6.604 1.00 95.88 178 SER A O 1
ATOM 1436 N N . ASN A 1 179 ? 3.217 -17.847 -5.155 1.00 93.19 179 ASN A N 1
ATOM 1437 C CA . ASN A 1 179 ? 4.623 -17.618 -5.471 1.00 93.19 179 ASN A CA 1
ATOM 1438 C C . ASN A 1 179 ? 5.553 -17.714 -4.257 1.00 93.19 179 ASN A C 1
ATOM 1440 O O . ASN A 1 179 ? 6.757 -17.571 -4.425 1.00 93.19 179 ASN A O 1
ATOM 1444 N N . GLY A 1 180 ? 5.028 -17.997 -3.063 1.00 96.19 180 GLY A N 1
ATOM 1445 C CA . GLY A 1 180 ? 5.847 -18.148 -1.857 1.00 96.19 180 GLY A CA 1
ATOM 1446 C C . GLY A 1 180 ? 6.216 -16.814 -1.197 1.00 96.19 180 GLY A C 1
ATOM 1447 O O . GLY A 1 180 ? 7.040 -16.768 -0.280 1.00 96.19 180 GLY A O 1
ATOM 1448 N N . GLY A 1 181 ? 5.639 -15.704 -1.674 1.00 97.75 181 GLY A N 1
ATOM 1449 C CA . GLY A 1 181 ? 5.910 -14.370 -1.150 1.00 97.75 181 GLY A CA 1
ATOM 1450 C C . GLY A 1 181 ? 5.480 -14.220 0.309 1.00 97.75 181 GLY A C 1
ATOM 1451 O O . GLY A 1 181 ? 6.176 -13.561 1.081 1.00 97.75 181 GLY A O 1
ATOM 1452 N N . THR A 1 182 ? 4.385 -14.868 0.720 1.00 98.38 182 THR A N 1
ATOM 1453 C CA . THR A 1 182 ? 3.947 -14.886 2.124 1.00 98.38 182 THR A CA 1
ATOM 1454 C C . THR A 1 182 ? 4.996 -15.524 3.038 1.00 98.38 182 THR A C 1
ATOM 1456 O O . THR A 1 182 ? 5.360 -14.959 4.069 1.00 98.38 182 THR A O 1
ATOM 1459 N N . GLU A 1 183 ? 5.521 -16.679 2.646 1.00 98.25 183 GLU A N 1
ATOM 1460 C CA . GLU A 1 183 ? 6.532 -17.437 3.376 1.00 98.25 183 GLU A CA 1
ATOM 1461 C C . GLU A 1 183 ? 7.835 -16.625 3.490 1.00 98.25 183 GLU A C 1
ATOM 1463 O O . GLU A 1 183 ? 8.433 -16.539 4.568 1.00 98.25 183 GLU A O 1
ATOM 1468 N N . LEU A 1 184 ? 8.238 -15.932 2.417 1.00 97.88 184 LEU A N 1
ATOM 1469 C CA . LEU A 1 184 ? 9.366 -14.993 2.451 1.00 97.88 184 LEU A CA 1
ATOM 1470 C C . LEU A 1 184 ? 9.114 -13.804 3.387 1.00 97.88 184 LEU A C 1
ATOM 1472 O O . LEU A 1 184 ? 10.020 -13.410 4.126 1.00 97.88 184 LEU A O 1
ATOM 1476 N N . ALA A 1 185 ? 7.900 -13.246 3.395 1.00 98.56 185 ALA A N 1
ATOM 1477 C CA . ALA A 1 185 ? 7.519 -12.167 4.305 1.00 98.56 185 ALA A CA 1
ATOM 1478 C C . ALA A 1 185 ? 7.756 -12.576 5.765 1.00 98.56 185 ALA A C 1
ATOM 1480 O O . ALA A 1 185 ? 8.361 -11.829 6.536 1.00 98.56 185 ALA A O 1
ATOM 1481 N N . ILE A 1 186 ? 7.326 -13.786 6.123 1.00 98.50 186 ILE A N 1
ATOM 1482 C CA . ILE A 1 186 ? 7.446 -14.342 7.472 1.00 98.50 186 ILE A CA 1
ATOM 1483 C C . ILE A 1 186 ? 8.910 -14.610 7.819 1.00 98.50 186 ILE A C 1
ATOM 1485 O O . ILE A 1 186 ? 9.366 -14.197 8.886 1.00 98.50 186 ILE A O 1
ATOM 1489 N N . ALA A 1 187 ? 9.666 -15.238 6.913 1.00 98.00 187 ALA A N 1
ATOM 1490 C CA . ALA A 1 187 ? 11.084 -15.542 7.114 1.00 98.00 187 ALA A CA 1
ATOM 1491 C C . ALA A 1 187 ? 11.923 -14.283 7.395 1.00 98.00 187 ALA A C 1
ATOM 1493 O O . ALA A 1 187 ? 12.893 -14.327 8.152 1.00 98.00 187 ALA A O 1
ATOM 1494 N N . TYR A 1 188 ? 11.518 -13.148 6.823 1.00 98.19 188 TYR A N 1
ATOM 1495 C CA . TYR A 1 188 ? 12.137 -11.847 7.043 1.00 98.19 188 TYR A CA 1
ATOM 1496 C C . TYR A 1 188 ? 11.349 -10.959 8.003 1.00 98.19 188 TYR A C 1
ATOM 1498 O O . TYR A 1 188 ? 11.574 -9.753 7.991 1.00 98.19 188 TYR A O 1
ATOM 1506 N N . SER A 1 189 ? 10.454 -11.489 8.841 1.00 98.25 189 SER A N 1
ATOM 1507 C CA . SER A 1 189 ? 9.681 -10.723 9.835 1.00 98.25 189 SER A CA 1
ATOM 1508 C C . SER A 1 189 ? 9.080 -9.421 9.277 1.00 98.25 189 SER A C 1
ATOM 1510 O O . SER A 1 189 ? 9.147 -8.368 9.920 1.00 98.25 189 SER A O 1
ATOM 1512 N N . ALA A 1 190 ? 8.561 -9.464 8.049 1.00 98.75 190 ALA A N 1
ATOM 1513 C CA . ALA A 1 190 ? 7.898 -8.336 7.415 1.00 98.75 190 ALA A CA 1
ATOM 1514 C C . ALA A 1 190 ? 6.643 -7.950 8.211 1.00 98.75 190 ALA A C 1
ATOM 1516 O O . ALA A 1 190 ? 5.962 -8.806 8.779 1.00 98.75 190 ALA A O 1
ATOM 1517 N N . LEU A 1 191 ? 6.319 -6.657 8.237 1.00 98.88 191 LEU A N 1
ATOM 1518 C CA . LEU A 1 191 ? 5.141 -6.130 8.924 1.00 98.88 191 LEU A CA 1
ATOM 1519 C C . LEU A 1 191 ? 3.848 -6.691 8.331 1.00 98.88 191 LEU A C 1
ATOM 1521 O O . LEU A 1 191 ? 2.910 -6.997 9.067 1.00 98.88 191 LEU A O 1
ATOM 1525 N N . SER A 1 192 ? 3.795 -6.834 7.007 1.00 98.94 192 SER A N 1
ATOM 1526 C CA . SER A 1 192 ? 2.655 -7.431 6.323 1.00 98.94 192 SER A CA 1
ATOM 1527 C C . SER A 1 192 ? 3.026 -8.091 5.000 1.00 98.94 192 SER A C 1
ATOM 1529 O O . SER A 1 192 ? 4.026 -7.728 4.374 1.00 98.94 192 SER A O 1
ATOM 1531 N N . ALA A 1 193 ? 2.179 -9.038 4.603 1.00 98.81 193 ALA A N 1
ATOM 1532 C CA . ALA A 1 193 ? 2.072 -9.563 3.251 1.00 98.81 193 ALA A CA 1
ATOM 1533 C C . ALA A 1 193 ? 0.711 -9.140 2.687 1.00 98.81 193 ALA A C 1
ATOM 1535 O O . ALA A 1 193 ? -0.324 -9.327 3.336 1.00 98.81 193 ALA A O 1
ATOM 1536 N N . ASP A 1 194 ? 0.725 -8.511 1.518 1.00 98.88 194 ASP A N 1
ATOM 1537 C CA . ASP A 1 194 ? -0.407 -7.781 0.959 1.00 98.88 194 ASP A CA 1
ATOM 1538 C C . ASP A 1 194 ? -0.923 -8.468 -0.331 1.00 98.88 194 ASP A C 1
ATOM 1540 O O . ASP A 1 194 ? -0.151 -9.126 -1.021 1.00 98.88 194 ASP A O 1
ATOM 1544 N N . HIS A 1 195 ? -2.214 -8.303 -0.660 1.00 98.62 195 HIS A N 1
ATOM 1545 C CA . HIS A 1 195 ? -3.010 -9.033 -1.681 1.00 98.62 195 HIS A CA 1
ATOM 1546 C C . HIS A 1 195 ? -3.496 -10.420 -1.256 1.00 98.62 195 HIS A C 1
ATOM 1548 O O . HIS A 1 195 ? -4.662 -10.556 -0.871 1.00 98.62 195 HIS A O 1
ATOM 1554 N N . LEU A 1 196 ? -2.638 -11.442 -1.363 1.00 98.38 196 LEU A N 1
ATOM 1555 C CA . LEU A 1 196 ? -2.922 -12.822 -0.947 1.00 98.38 196 LEU A CA 1
ATOM 1556 C C . LEU A 1 196 ? -4.108 -13.495 -1.669 1.00 98.38 196 LEU A C 1
ATOM 1558 O O . LEU A 1 196 ? -4.749 -14.399 -1.124 1.00 98.38 196 LEU A O 1
ATOM 1562 N N . LEU A 1 197 ? -4.425 -13.077 -2.900 1.00 97.56 197 LEU A N 1
ATOM 1563 C CA . LEU A 1 197 ? -5.528 -13.655 -3.686 1.00 97.56 197 LEU A CA 1
ATOM 1564 C C . LEU A 1 197 ? -5.283 -15.133 -4.036 1.00 97.56 197 LEU A C 1
ATOM 1566 O O . LEU A 1 197 ? -6.234 -15.893 -4.232 1.00 97.56 197 LEU A O 1
ATOM 1570 N N . LYS A 1 198 ? -4.012 -15.530 -4.135 1.00 97.88 198 LYS A N 1
ATOM 1571 C CA . LYS A 1 198 ? -3.527 -16.867 -4.498 1.00 97.88 198 LYS A CA 1
ATOM 1572 C C . LYS A 1 198 ? -2.650 -17.497 -3.420 1.00 97.88 198 LYS A C 1
ATOM 1574 O O . LYS A 1 198 ? -1.892 -18.412 -3.726 1.00 97.88 198 LYS A O 1
ATOM 1579 N N . ILE A 1 199 ? -2.751 -17.030 -2.177 1.00 98.31 199 ILE A N 1
ATOM 1580 C CA . ILE A 1 199 ? -2.007 -17.610 -1.054 1.00 98.31 199 ILE A CA 1
ATOM 1581 C C . ILE A 1 199 ? -2.236 -19.128 -0.952 1.00 98.31 199 ILE A C 1
ATOM 1583 O O . ILE A 1 199 ? -3.344 -19.625 -1.183 1.00 98.31 199 ILE A O 1
ATOM 1587 N N . SER A 1 200 ? -1.176 -19.856 -0.608 1.00 98.12 200 SER A N 1
ATOM 1588 C CA . SER A 1 200 ? -1.211 -21.298 -0.380 1.00 98.12 200 SER A CA 1
ATOM 1589 C C . SER A 1 200 ? -1.739 -21.634 1.025 1.00 98.12 200 SER A C 1
ATOM 1591 O O . SER A 1 200 ? -1.749 -20.802 1.933 1.00 98.12 200 SER A O 1
ATOM 1593 N N . ASP A 1 201 ? -2.142 -22.886 1.236 1.00 98.06 201 ASP A N 1
ATOM 1594 C CA . ASP A 1 201 ? -2.507 -23.376 2.573 1.00 98.06 201 ASP A CA 1
ATOM 1595 C C . ASP A 1 201 ? -1.320 -23.337 3.540 1.00 98.06 201 ASP A C 1
ATOM 1597 O O . ASP A 1 201 ? -1.491 -23.049 4.723 1.00 98.06 201 ASP A O 1
ATOM 1601 N N . GLU A 1 202 ? -0.119 -23.577 3.018 1.00 97.50 202 GLU A N 1
ATOM 1602 C CA . GLU A 1 202 ? 1.129 -23.483 3.769 1.00 97.50 202 GLU A CA 1
ATOM 1603 C C . GLU A 1 202 ? 1.390 -22.044 4.233 1.00 97.50 202 GLU A C 1
ATOM 1605 O O . GLU A 1 202 ? 1.611 -21.816 5.420 1.00 97.50 202 GLU A O 1
ATOM 1610 N N . GLY A 1 203 ? 1.252 -21.061 3.339 1.00 98.12 203 GLY A N 1
ATOM 1611 C CA . GLY A 1 203 ? 1.377 -19.643 3.672 1.00 98.12 203 GLY A CA 1
ATOM 1612 C C . GLY A 1 203 ? 0.370 -19.206 4.739 1.00 98.12 203 GLY A C 1
ATOM 1613 O O . GLY A 1 203 ? 0.736 -18.504 5.681 1.00 98.12 203 GLY A O 1
ATOM 1614 N N . ILE A 1 204 ? -0.886 -19.676 4.662 1.00 98.62 204 ILE A N 1
ATOM 1615 C CA . ILE A 1 204 ? -1.890 -19.426 5.714 1.00 98.62 204 ILE A CA 1
ATOM 1616 C C . ILE A 1 204 ? -1.435 -20.013 7.054 1.00 98.62 204 ILE A C 1
ATOM 1618 O O . ILE A 1 204 ? -1.505 -19.323 8.070 1.00 98.62 204 ILE A O 1
ATOM 1622 N N . ASN A 1 205 ? -0.963 -21.261 7.067 1.00 98.19 205 ASN A N 1
ATOM 1623 C CA . ASN A 1 205 ? -0.524 -21.923 8.294 1.00 98.19 205 ASN A CA 1
ATOM 1624 C C . ASN A 1 205 ? 0.689 -21.224 8.922 1.00 98.19 205 ASN A C 1
ATOM 1626 O O . ASN A 1 205 ? 0.719 -21.044 10.137 1.00 98.19 205 ASN A O 1
ATOM 1630 N N . GLN A 1 206 ? 1.661 -20.783 8.119 1.00 98.25 206 GLN A N 1
ATOM 1631 C CA . GLN A 1 206 ? 2.845 -20.086 8.629 1.00 98.25 206 GLN A CA 1
ATOM 1632 C C . GLN A 1 206 ? 2.531 -18.683 9.163 1.00 98.25 206 GLN A C 1
ATOM 1634 O O . GLN A 1 206 ? 3.218 -18.199 10.065 1.00 98.25 206 GLN A O 1
ATOM 1639 N N . LEU A 1 207 ? 1.491 -18.017 8.648 1.00 98.44 207 LEU A N 1
ATOM 1640 C CA . LEU A 1 207 ? 1.061 -16.721 9.177 1.00 98.44 207 LEU A CA 1
ATOM 1641 C C . LEU A 1 207 ? 0.573 -16.820 10.631 1.00 98.44 207 LEU A C 1
ATOM 1643 O O . LEU A 1 207 ? 0.683 -15.838 11.375 1.00 98.44 207 LEU A O 1
ATOM 1647 N N . VAL A 1 208 ? 0.058 -17.979 11.053 1.00 97.69 208 VAL A N 1
ATOM 1648 C CA . VAL A 1 208 ? -0.431 -18.211 12.418 1.00 97.69 208 VAL A CA 1
ATOM 1649 C C . VAL A 1 208 ? 0.710 -18.042 13.422 1.00 97.69 208 VAL A C 1
ATOM 1651 O O . VAL A 1 208 ? 1.739 -18.705 13.355 1.00 97.69 208 VAL A O 1
ATOM 1654 N N . GLY A 1 209 ? 0.542 -17.119 14.372 1.00 92.56 209 GLY A N 1
ATOM 1655 C CA . GLY A 1 209 ? 1.560 -16.815 15.387 1.00 92.56 209 GLY A CA 1
ATOM 1656 C C . GLY A 1 209 ? 2.764 -16.001 14.888 1.00 92.56 209 GLY A C 1
ATOM 1657 O O . GLY A 1 209 ? 3.547 -15.528 15.713 1.00 92.56 209 GLY A O 1
ATOM 1658 N N . SER A 1 210 ? 2.899 -15.768 13.577 1.00 97.44 210 SER A N 1
ATOM 1659 C CA . SER A 1 210 ? 3.917 -14.864 13.024 1.00 97.44 210 SER A CA 1
ATOM 1660 C C . SER A 1 210 ? 3.634 -13.403 13.399 1.00 97.44 210 SER A C 1
ATOM 1662 O O . SER A 1 210 ? 2.532 -13.055 13.832 1.00 97.44 210 SER A O 1
ATOM 1664 N N . GLN A 1 211 ? 4.605 -12.501 13.219 1.00 96.00 211 GLN A N 1
ATOM 1665 C CA . GLN A 1 211 ? 4.373 -11.056 13.381 1.00 96.00 211 GLN A CA 1
ATOM 1666 C C . GLN A 1 211 ? 3.687 -10.422 12.163 1.00 96.00 211 GLN A C 1
ATOM 1668 O O . GLN A 1 211 ? 2.972 -9.433 12.330 1.00 96.00 211 GLN A O 1
ATOM 1673 N N . THR A 1 212 ? 3.822 -11.037 10.990 1.00 98.75 212 THR A N 1
ATOM 1674 C CA . THR A 1 212 ? 3.299 -10.558 9.712 1.00 98.75 212 THR A CA 1
ATOM 1675 C C . THR A 1 212 ? 1.772 -10.522 9.701 1.00 98.75 212 THR A C 1
ATOM 1677 O O . THR A 1 212 ? 1.096 -11.476 10.088 1.00 98.75 212 THR A O 1
ATOM 1680 N N . VAL A 1 213 ? 1.214 -9.388 9.283 1.00 98.88 213 VAL A N 1
ATOM 1681 C CA . VAL A 1 213 ? -0.229 -9.210 9.082 1.00 98.88 213 VAL A CA 1
ATOM 1682 C C . VAL A 1 213 ? -0.594 -9.550 7.637 1.00 98.88 213 VAL A C 1
ATOM 1684 O O . VAL A 1 213 ? 0.086 -9.122 6.709 1.00 98.88 213 VAL A O 1
ATOM 1687 N N . ALA A 1 214 ? -1.681 -10.290 7.436 1.00 98.88 214 ALA A N 1
ATOM 1688 C CA . ALA A 1 214 ? -2.253 -10.535 6.117 1.00 98.88 214 ALA A CA 1
ATOM 1689 C C . ALA A 1 214 ? -3.125 -9.341 5.697 1.00 98.88 214 ALA A C 1
ATOM 1691 O O . ALA A 1 214 ? -4.228 -9.180 6.223 1.00 98.88 214 ALA A O 1
ATOM 1692 N N . THR A 1 215 ? -2.661 -8.492 4.777 1.00 98.94 215 THR A N 1
ATOM 1693 C CA . THR A 1 215 ? -3.441 -7.334 4.305 1.00 98.94 215 THR A CA 1
ATOM 1694 C C . THR A 1 215 ? -4.206 -7.679 3.033 1.00 98.94 215 THR A C 1
ATOM 1696 O O . THR A 1 215 ? -3.639 -7.797 1.948 1.00 98.94 215 THR A O 1
ATOM 1699 N N . LEU A 1 216 ? -5.524 -7.783 3.147 1.00 98.88 216 LEU A N 1
ATOM 1700 C CA . LEU A 1 216 ? -6.406 -8.066 2.024 1.00 98.88 216 LEU A CA 1
ATOM 1701 C C . LEU A 1 216 ? -6.785 -6.783 1.292 1.00 98.88 216 LEU A C 1
ATOM 1703 O O . LEU A 1 216 ? -7.135 -5.774 1.911 1.00 98.88 216 LEU A O 1
ATOM 1707 N N . LEU A 1 217 ? -6.773 -6.858 -0.038 1.00 98.69 217 LEU A N 1
ATOM 1708 C CA . LEU A 1 217 ? -7.036 -5.736 -0.941 1.00 98.69 217 LEU A CA 1
ATOM 1709 C C . LEU A 1 217 ? -8.255 -6.058 -1.826 1.00 98.69 217 LEU A C 1
ATOM 1711 O O . LEU A 1 217 ? -8.125 -6.330 -3.021 1.00 98.69 217 LEU A O 1
ATOM 1715 N N . PRO A 1 218 ? -9.470 -6.110 -1.245 1.00 98.25 218 PRO A N 1
ATOM 1716 C CA . PRO A 1 218 ? -10.658 -6.586 -1.953 1.00 98.25 218 PRO A CA 1
ATOM 1717 C C . PRO A 1 218 ? -11.080 -5.671 -3.112 1.00 98.25 218 PRO A C 1
ATOM 1719 O O . PRO A 1 218 ? -11.654 -6.154 -4.086 1.00 98.25 218 PRO A O 1
ATOM 1722 N N . GLY A 1 219 ? -10.763 -4.373 -3.041 1.00 97.56 219 GLY A N 1
ATOM 1723 C CA . GLY A 1 219 ? -11.010 -3.434 -4.138 1.00 97.56 219 GLY A CA 1
ATOM 1724 C C . GLY A 1 219 ? -10.310 -3.854 -5.433 1.00 97.56 219 GLY A C 1
ATOM 1725 O O . GLY A 1 219 ? -10.925 -3.818 -6.496 1.00 97.56 219 GLY A O 1
ATOM 1726 N N . THR A 1 220 ? -9.085 -4.370 -5.326 1.00 96.69 220 THR A N 1
ATOM 1727 C CA . THR A 1 220 ? -8.294 -4.873 -6.455 1.00 96.69 220 THR A CA 1
ATOM 1728 C C . THR A 1 220 ? -8.948 -6.075 -7.121 1.00 96.69 220 THR A C 1
ATOM 1730 O O . THR A 1 220 ? -9.105 -6.118 -8.341 1.00 96.69 220 THR A O 1
ATOM 1733 N N . ALA A 1 221 ? -9.430 -7.029 -6.321 1.00 95.94 221 ALA A N 1
ATOM 1734 C CA . ALA A 1 221 ? -10.165 -8.177 -6.842 1.00 95.94 221 ALA A CA 1
ATOM 1735 C C . ALA A 1 221 ? -11.448 -7.748 -7.573 1.00 95.94 221 ALA A C 1
ATOM 1737 O O . ALA A 1 221 ? -11.709 -8.228 -8.675 1.00 95.94 221 ALA A O 1
ATOM 1738 N N . PHE A 1 222 ? -12.219 -6.808 -7.013 1.00 95.12 222 PHE A N 1
ATOM 1739 C CA . PHE A 1 222 ? -13.424 -6.293 -7.670 1.00 95.12 222 PHE A CA 1
ATOM 1740 C C . PHE A 1 222 ? -13.119 -5.575 -8.979 1.00 95.12 222 PHE A C 1
ATOM 1742 O O . PHE A 1 222 ? -13.749 -5.861 -9.995 1.00 95.12 222 PHE A O 1
ATOM 1749 N N . PHE A 1 223 ? -12.138 -4.676 -8.971 1.00 93.00 223 PHE A N 1
ATOM 1750 C CA . PHE A 1 223 ? -11.777 -3.879 -10.138 1.00 93.00 223 PHE A CA 1
ATOM 1751 C C . PHE A 1 223 ? -11.242 -4.744 -11.289 1.00 93.00 223 PHE A C 1
ATOM 1753 O O . PHE A 1 223 ? -11.486 -4.445 -12.457 1.00 93.00 223 PHE A O 1
ATOM 1760 N N . LEU A 1 224 ? -10.540 -5.837 -10.968 1.00 89.81 224 LEU A N 1
ATOM 1761 C CA . LEU A 1 224 ? -9.994 -6.787 -11.942 1.00 89.81 224 LEU A CA 1
ATOM 1762 C C . LEU A 1 224 ? -10.940 -7.955 -12.277 1.00 89.81 224 LEU A C 1
ATOM 1764 O O . LEU A 1 224 ? -10.572 -8.818 -13.078 1.00 89.81 224 LEU A O 1
ATOM 1768 N N . GLY A 1 225 ? -12.125 -8.027 -11.660 1.00 90.88 225 GLY A N 1
ATOM 1769 C CA . GLY A 1 225 ? -13.059 -9.145 -11.840 1.00 90.88 225 GLY A CA 1
ATOM 1770 C C . GLY A 1 225 ? -12.481 -10.497 -11.399 1.00 90.88 225 GLY A C 1
ATOM 1771 O O . GLY A 1 225 ? -12.723 -11.522 -12.038 1.00 90.88 225 GLY A O 1
ATOM 1772 N N . LYS A 1 226 ? -11.663 -10.508 -10.342 1.00 92.88 226 LYS A N 1
ATOM 1773 C CA . LYS A 1 226 ? -11.012 -11.703 -9.790 1.00 92.88 226 LYS A CA 1
ATOM 1774 C C . LYS A 1 226 ? -11.719 -12.186 -8.517 1.00 92.88 226 LYS A C 1
ATOM 1776 O O . LYS A 1 226 ? -12.361 -11.395 -7.829 1.00 92.88 226 LYS A O 1
ATOM 1781 N N . PRO A 1 227 ? -11.583 -13.478 -8.164 1.00 95.75 227 PRO A N 1
ATOM 1782 C CA . PRO A 1 227 ? -11.989 -13.965 -6.850 1.00 95.75 227 PRO A CA 1
ATOM 1783 C C . PRO A 1 227 ? -11.251 -13.235 -5.723 1.00 95.75 227 PRO A C 1
ATOM 1785 O O . PRO A 1 227 ? -10.077 -12.894 -5.864 1.00 95.75 227 PRO A O 1
ATOM 1788 N N . LEU A 1 228 ? -11.935 -13.039 -4.596 1.00 97.56 228 LEU A N 1
ATOM 1789 C CA . LEU A 1 228 ? -11.344 -12.492 -3.376 1.00 97.56 228 LEU A CA 1
ATOM 1790 C C . LEU A 1 228 ? -10.400 -13.499 -2.704 1.00 97.56 228 LEU A C 1
ATOM 1792 O O . LEU A 1 228 ? -10.561 -14.712 -2.853 1.00 97.56 228 LEU A O 1
ATOM 1796 N N . ALA A 1 229 ? -9.460 -12.982 -1.909 1.00 97.88 229 ALA A N 1
ATOM 1797 C CA . ALA A 1 229 ? -8.601 -13.785 -1.043 1.00 97.88 229 ALA A CA 1
ATOM 1798 C C . ALA A 1 229 ? -9.426 -14.643 -0.056 1.00 97.88 229 ALA A C 1
ATOM 1800 O O . ALA A 1 229 ? -10.520 -14.230 0.353 1.00 97.88 229 ALA A O 1
ATOM 1801 N N . PRO A 1 230 ? -8.912 -15.809 0.386 1.00 98.19 230 PRO A N 1
ATOM 1802 C CA . PRO A 1 230 ? -9.633 -16.747 1.251 1.00 98.19 230 PRO A CA 1
ATOM 1803 C C . PRO A 1 230 ? -9.693 -16.279 2.723 1.00 98.19 230 PRO A C 1
ATOM 1805 O O . PRO A 1 230 ? -9.264 -16.982 3.636 1.00 98.19 230 PRO A O 1
ATOM 1808 N N . SER A 1 231 ? -10.267 -15.096 2.971 1.00 98.38 231 SER A N 1
ATOM 1809 C CA . SER A 1 231 ? -10.294 -14.419 4.278 1.00 98.38 231 SER A CA 1
ATOM 1810 C C . SER A 1 231 ? -10.856 -15.283 5.405 1.00 98.38 231 SER A C 1
ATOM 1812 O O . SER A 1 231 ? -10.229 -15.388 6.456 1.00 98.38 231 SER A O 1
ATOM 1814 N N . ARG A 1 232 ? -11.986 -15.969 5.178 1.00 98.44 232 ARG A N 1
ATOM 1815 C CA . ARG A 1 232 ? -12.569 -16.870 6.184 1.00 98.44 232 ARG A CA 1
ATOM 1816 C C . ARG A 1 232 ? -11.589 -17.943 6.644 1.00 98.44 232 ARG A C 1
ATOM 1818 O O . ARG A 1 232 ? -11.454 -18.167 7.837 1.00 98.44 232 ARG A O 1
ATOM 1825 N N . LYS A 1 233 ? -10.875 -18.560 5.697 1.00 98.50 233 LYS A N 1
ATOM 1826 C CA . LYS A 1 233 ? -9.890 -19.609 5.983 1.00 98.50 233 LYS A CA 1
ATOM 1827 C C . LYS A 1 233 ? -8.737 -19.072 6.830 1.00 98.50 233 LYS A C 1
ATOM 1829 O O . LYS A 1 233 ? -8.334 -19.727 7.782 1.00 98.50 233 LYS A O 1
ATOM 1834 N N . MET A 1 234 ? -8.248 -17.872 6.512 1.00 98.69 234 MET A N 1
ATOM 1835 C CA . MET A 1 234 ? -7.212 -17.196 7.300 1.00 98.69 234 MET A CA 1
ATOM 1836 C C . MET A 1 234 ? -7.685 -16.903 8.729 1.00 98.69 234 MET A C 1
ATOM 1838 O O . MET A 1 234 ? -6.990 -17.218 9.691 1.00 98.69 234 MET A O 1
ATOM 1842 N N . LEU A 1 235 ? -8.875 -16.317 8.873 1.00 98.50 235 LEU A N 1
ATOM 1843 C CA . LEU A 1 235 ? -9.428 -15.955 10.177 1.00 98.50 235 LEU A CA 1
ATOM 1844 C C . LEU A 1 235 ? -9.714 -17.189 11.043 1.00 98.50 235 LEU A C 1
ATOM 1846 O O . LEU A 1 235 ? -9.392 -17.176 12.227 1.00 98.50 235 LEU A O 1
ATOM 1850 N N . ASP A 1 236 ? -10.245 -18.268 10.458 1.00 98.50 236 ASP A N 1
ATOM 1851 C CA . ASP A 1 236 ? -10.495 -19.533 11.167 1.00 98.50 236 ASP A CA 1
ATOM 1852 C C . ASP A 1 236 ? -9.195 -20.201 11.644 1.00 98.50 236 ASP A C 1
ATOM 1854 O O . ASP A 1 236 ? -9.187 -20.857 12.684 1.00 98.50 236 ASP A O 1
ATOM 1858 N N . ALA A 1 237 ? -8.086 -19.996 10.925 1.00 98.25 237 ALA A N 1
ATOM 1859 C CA . ALA A 1 237 ? -6.754 -20.444 11.335 1.00 98.25 237 ALA A CA 1
ATOM 1860 C C . ALA A 1 237 ? -6.109 -19.549 12.417 1.00 98.25 237 ALA A C 1
ATOM 1862 O O . ALA A 1 237 ? -5.083 -19.916 12.984 1.00 98.25 237 ALA A O 1
ATOM 1863 N N . GLY A 1 238 ? -6.689 -18.382 12.724 1.00 97.75 238 GLY A N 1
ATOM 1864 C CA . GLY A 1 238 ? -6.150 -17.432 13.704 1.00 97.75 238 GLY A CA 1
ATOM 1865 C C . GLY A 1 238 ? -5.160 -16.411 13.129 1.00 97.75 238 GLY A C 1
ATOM 1866 O O . GLY A 1 238 ? -4.385 -15.812 13.878 1.00 97.75 238 GLY A O 1
ATOM 1867 N N . VAL A 1 239 ? -5.164 -16.190 11.811 1.00 98.62 239 VAL A N 1
ATOM 1868 C CA . VAL A 1 239 ? -4.323 -15.176 11.157 1.00 98.62 239 VAL A CA 1
ATOM 1869 C C . VAL A 1 239 ? -4.836 -13.762 11.449 1.00 98.62 239 VAL A C 1
ATOM 1871 O O . VAL A 1 239 ? -6.035 -13.482 11.395 1.00 98.62 239 VAL A O 1
ATOM 1874 N N . LYS A 1 240 ? -3.910 -12.826 11.687 1.00 98.25 240 LYS A N 1
ATOM 1875 C CA . LYS A 1 240 ? -4.211 -11.388 11.757 1.00 98.25 240 LYS A CA 1
ATOM 1876 C C . LYS A 1 240 ? -4.508 -10.863 10.358 1.00 98.25 240 LYS A C 1
ATOM 1878 O O . LYS A 1 240 ? -3.595 -10.742 9.544 1.00 98.25 240 LYS A O 1
ATOM 1883 N N . VAL A 1 241 ? -5.765 -10.525 10.099 1.00 98.81 241 VAL A N 1
ATOM 1884 C CA . VAL A 1 241 ? -6.217 -9.994 8.808 1.00 98.81 241 VAL A CA 1
ATOM 1885 C C . VAL A 1 241 ? -6.450 -8.488 8.901 1.00 98.81 241 VAL A C 1
ATOM 1887 O O . VAL A 1 241 ? -7.199 -8.035 9.765 1.00 98.81 241 VAL A O 1
ATOM 1890 N N . ALA A 1 242 ? -5.831 -7.722 8.005 1.00 98.88 242 ALA A N 1
ATOM 1891 C CA . ALA A 1 242 ? -6.118 -6.313 7.759 1.00 98.88 242 ALA A CA 1
ATOM 1892 C C . ALA A 1 242 ? -6.835 -6.129 6.412 1.00 98.88 242 ALA A C 1
ATOM 1894 O O . ALA A 1 242 ? -6.740 -6.980 5.532 1.00 98.88 242 ALA A O 1
ATOM 1895 N N . ILE A 1 243 ? -7.540 -5.009 6.240 1.00 98.81 243 ILE A N 1
ATOM 1896 C CA . ILE A 1 243 ? -8.137 -4.602 4.960 1.00 98.81 243 ILE A CA 1
ATOM 1897 C C . ILE A 1 243 ? -7.650 -3.194 4.625 1.00 98.81 243 ILE A C 1
ATOM 1899 O O . ILE A 1 243 ? -7.626 -2.315 5.487 1.00 98.81 243 ILE A O 1
ATOM 1903 N N . ALA A 1 244 ? -7.289 -2.967 3.366 1.00 98.69 244 ALA A N 1
ATOM 1904 C CA . ALA A 1 244 ? -6.957 -1.643 2.855 1.00 98.69 244 ALA A CA 1
ATOM 1905 C C . ALA A 1 244 ? -7.602 -1.398 1.485 1.00 98.69 244 ALA A C 1
ATOM 1907 O O . ALA A 1 244 ? -8.106 -2.320 0.844 1.00 98.69 244 ALA A O 1
ATOM 1908 N N . THR A 1 245 ? -7.614 -0.135 1.053 1.00 98.38 245 THR A N 1
ATOM 1909 C CA . THR A 1 245 ? -8.203 0.242 -0.236 1.00 98.38 245 THR A CA 1
ATOM 1910 C C . THR A 1 245 ? -7.374 -0.231 -1.415 1.00 98.38 245 THR A C 1
ATOM 1912 O O . THR A 1 245 ? -7.958 -0.501 -2.453 1.00 98.38 245 THR A O 1
ATOM 1915 N N . ASP A 1 246 ? -6.048 -0.306 -1.263 1.00 98.50 246 ASP A N 1
ATOM 1916 C CA . ASP A 1 246 ? -5.121 -0.350 -2.397 1.00 98.50 246 ASP A CA 1
ATOM 1917 C C . ASP A 1 246 ? -5.342 0.823 -3.361 1.00 98.50 246 ASP A C 1
ATOM 1919 O O . ASP A 1 246 ? -5.294 0.665 -4.571 1.00 98.50 246 ASP A O 1
ATOM 1923 N N . TYR A 1 247 ? -5.661 2.017 -2.844 1.00 98.50 247 TYR A N 1
ATOM 1924 C CA . TYR A 1 247 ? -6.019 3.122 -3.732 1.00 98.50 247 TYR A CA 1
ATOM 1925 C C . TYR A 1 247 ? -4.858 3.470 -4.673 1.00 98.50 247 TYR A C 1
ATOM 1927 O O . TYR A 1 247 ? -3.826 3.973 -4.222 1.00 98.50 247 TYR A O 1
ATOM 1935 N N . ASN A 1 248 ? -5.051 3.193 -5.962 1.00 98.19 248 ASN A N 1
ATOM 1936 C CA . ASN A 1 248 ? -4.061 3.331 -7.019 1.00 98.19 248 ASN A CA 1
ATOM 1937 C C . ASN A 1 248 ? -4.761 3.557 -8.385 1.00 98.19 248 ASN A C 1
ATOM 1939 O O . ASN A 1 248 ? -5.960 3.304 -8.524 1.00 98.19 248 ASN A O 1
ATOM 1943 N N . PRO A 1 249 ? -4.068 4.060 -9.419 1.00 96.62 249 PRO A N 1
ATOM 1944 C CA . PRO A 1 249 ? -4.692 4.362 -10.709 1.00 96.62 249 PRO A CA 1
ATOM 1945 C C . PRO A 1 249 ? -5.064 3.135 -11.552 1.00 96.62 249 PRO A C 1
ATOM 1947 O O . PRO A 1 249 ? -5.895 3.256 -12.443 1.00 96.62 249 PRO A O 1
ATOM 1950 N N . GLY A 1 250 ? -4.435 1.976 -11.350 1.00 93.06 250 GLY A N 1
ATOM 1951 C CA . GLY A 1 250 ? -4.450 0.882 -12.330 1.00 93.06 250 GLY A CA 1
ATOM 1952 C C . GLY A 1 250 ? -5.296 -0.340 -11.991 1.00 93.06 250 GLY A C 1
ATOM 1953 O O . GLY A 1 250 ? -5.795 -1.023 -12.897 1.00 93.06 250 GLY A O 1
ATOM 1954 N N . SER A 1 251 ? -5.397 -0.654 -10.705 1.00 92.81 251 SER A N 1
ATOM 1955 C CA . SER A 1 251 ? -5.991 -1.891 -10.210 1.00 92.81 251 SER A CA 1
ATOM 1956 C C . SER A 1 251 ? -6.980 -1.670 -9.071 1.00 92.81 251 SER A C 1
ATOM 1958 O O . SER A 1 251 ? -7.779 -2.562 -8.841 1.00 92.81 251 SER A O 1
ATOM 1960 N N . CYS A 1 252 ? -7.023 -0.499 -8.424 1.00 95.75 252 CYS A N 1
ATOM 1961 C CA . CYS A 1 252 ? -8.125 -0.126 -7.536 1.00 95.75 252 CYS A CA 1
ATOM 1962 C C . CYS A 1 252 ? -8.263 1.401 -7.393 1.00 95.75 252 CYS A C 1
ATOM 1964 O O . CYS A 1 252 ? -7.705 2.024 -6.487 1.00 95.75 252 CYS A O 1
ATOM 1966 N N . HIS A 1 253 ? -9.061 2.026 -8.264 1.00 95.00 253 HIS A N 1
ATOM 1967 C CA . HIS A 1 253 ? -9.296 3.474 -8.221 1.00 95.00 253 HIS A CA 1
ATOM 1968 C C . HIS A 1 253 ? -10.443 3.865 -7.267 1.00 95.00 253 HIS A C 1
ATOM 1970 O O . HIS A 1 253 ? -11.447 4.445 -7.677 1.00 95.00 253 HIS A O 1
ATOM 1976 N N . CYS A 1 254 ? -10.324 3.506 -5.985 1.00 95.12 254 CYS A N 1
ATOM 1977 C CA . CYS A 1 254 ? -11.314 3.828 -4.955 1.00 95.12 254 CYS A CA 1
ATOM 1978 C C . CYS A 1 254 ? -10.644 4.298 -3.654 1.00 95.12 254 CYS A C 1
ATOM 1980 O O . CYS A 1 254 ? -9.848 3.584 -3.047 1.00 95.12 254 CYS A O 1
ATOM 1982 N N . ASP A 1 255 ? -11.003 5.501 -3.203 1.00 94.38 255 ASP A N 1
ATOM 1983 C CA . ASP A 1 255 ? -10.440 6.159 -2.018 1.00 94.38 255 ASP A CA 1
ATOM 1984 C C . ASP A 1 255 ? -11.264 5.952 -0.731 1.00 94.38 255 ASP A C 1
ATOM 1986 O O . ASP A 1 255 ? -10.897 6.441 0.339 1.00 94.38 255 A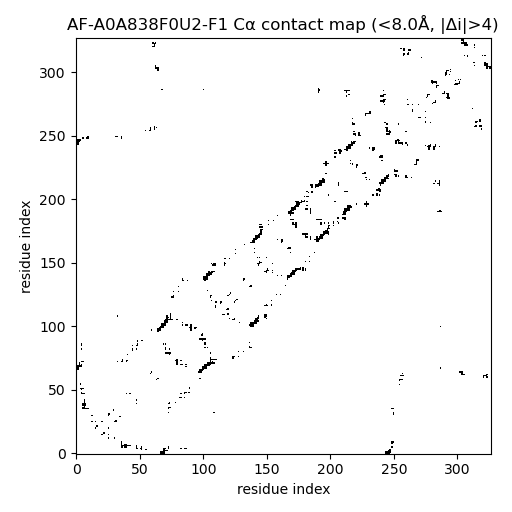SP A O 1
ATOM 1990 N N . ASN A 1 256 ? -12.359 5.191 -0.797 1.00 97.19 256 ASN A N 1
ATOM 1991 C CA . ASN A 1 256 ? -13.275 4.997 0.323 1.00 97.19 256 ASN A CA 1
ATOM 1992 C C . ASN A 1 256 ? -13.070 3.630 1.004 1.00 97.19 256 ASN A C 1
ATOM 1994 O O . ASN A 1 256 ? -13.649 2.615 0.605 1.00 97.19 256 ASN A O 1
ATOM 1998 N N . LEU A 1 257 ? -12.268 3.619 2.077 1.00 97.50 257 LEU A N 1
ATOM 1999 C CA . LEU A 1 257 ? -11.979 2.419 2.878 1.00 97.50 257 LEU A CA 1
ATOM 2000 C C . LEU A 1 257 ? -13.239 1.783 3.471 1.00 97.50 257 LEU A C 1
ATOM 2002 O O . LEU A 1 257 ? -13.385 0.562 3.429 1.00 97.50 257 LEU A O 1
ATOM 2006 N N . LEU A 1 258 ? -14.152 2.600 4.005 1.00 96.94 258 LEU A N 1
ATOM 2007 C CA . LEU A 1 258 ? -15.386 2.103 4.612 1.00 96.94 258 LEU A CA 1
ATOM 2008 C C . LEU A 1 258 ? -16.273 1.428 3.571 1.00 96.94 258 LEU A C 1
ATOM 2010 O O . LEU A 1 258 ? -16.809 0.358 3.846 1.00 96.94 258 LEU A O 1
ATOM 2014 N N . LEU A 1 259 ? -16.390 2.006 2.372 1.00 97.19 259 LEU A N 1
ATOM 2015 C CA . LEU A 1 259 ? -17.120 1.393 1.266 1.00 97.19 259 LEU A CA 1
ATOM 2016 C C . LEU A 1 259 ? -16.518 0.032 0.907 1.00 97.19 259 LEU A C 1
ATOM 2018 O O . LEU A 1 259 ? -17.238 -0.961 0.958 1.00 97.19 259 LEU A O 1
ATOM 2022 N N . ILE A 1 260 ? -15.216 -0.024 0.603 1.00 97.25 260 ILE A N 1
ATOM 2023 C CA . ILE A 1 260 ? -14.534 -1.262 0.192 1.00 97.25 260 ILE A CA 1
ATOM 2024 C C . ILE A 1 260 ? -14.667 -2.358 1.255 1.00 97.25 260 ILE A C 1
ATOM 2026 O O . ILE A 1 260 ? -15.024 -3.493 0.928 1.00 97.25 260 ILE A O 1
ATOM 2030 N N . ALA A 1 261 ? -14.415 -2.034 2.525 1.00 97.06 261 ALA A N 1
ATOM 2031 C CA . ALA A 1 261 ? -14.537 -2.997 3.616 1.00 97.06 261 ALA A CA 1
ATOM 2032 C C . ALA A 1 261 ? -15.983 -3.496 3.765 1.00 97.06 261 ALA A C 1
ATOM 2034 O O . ALA A 1 261 ? -16.216 -4.688 3.949 1.00 97.06 261 ALA A O 1
ATOM 2035 N N . SER A 1 262 ? -16.963 -2.602 3.619 1.00 96.62 262 SER A N 1
ATOM 2036 C CA . SER A 1 262 ? -18.376 -2.937 3.808 1.00 96.62 262 SER A CA 1
ATOM 2037 C C . SER A 1 262 ? -18.949 -3.797 2.682 1.00 96.62 262 SER A C 1
ATOM 2039 O O . SER A 1 262 ? -19.606 -4.799 2.958 1.00 96.62 262 SER A O 1
ATOM 2041 N N . ILE A 1 263 ? -18.680 -3.453 1.418 1.00 96.25 263 ILE A N 1
ATOM 2042 C CA . ILE A 1 263 ? -19.207 -4.209 0.267 1.00 96.25 263 ILE A CA 1
ATOM 2043 C C . ILE A 1 263 ? -18.539 -5.582 0.129 1.00 96.25 263 ILE A C 1
ATOM 2045 O O . ILE A 1 263 ? -19.140 -6.518 -0.399 1.00 96.25 263 ILE A O 1
ATOM 2049 N N . SER A 1 264 ? -17.300 -5.722 0.613 1.00 96.94 264 SER A N 1
ATOM 2050 C CA . SER A 1 264 ? -16.572 -6.994 0.582 1.00 96.94 264 SER A CA 1
ATOM 2051 C C . SER A 1 264 ? -16.887 -7.909 1.759 1.00 96.94 264 SER A C 1
ATOM 2053 O O . SER A 1 264 ? -16.682 -9.116 1.639 1.00 96.94 264 SER A O 1
ATOM 2055 N N . ALA A 1 265 ? -17.447 -7.386 2.854 1.00 96.44 265 ALA A N 1
ATOM 2056 C CA . ALA A 1 265 ? -17.619 -8.111 4.111 1.00 96.44 265 ALA A CA 1
ATOM 2057 C C . ALA A 1 265 ? -18.315 -9.473 3.951 1.00 96.44 265 ALA A C 1
ATOM 2059 O O . ALA A 1 265 ? -17.816 -10.498 4.420 1.00 96.44 265 ALA A O 1
ATOM 2060 N N . ALA A 1 266 ? -19.440 -9.499 3.229 1.00 96.12 266 ALA A N 1
ATOM 2061 C CA . ALA A 1 266 ? -20.219 -10.718 3.018 1.00 96.12 266 ALA A CA 1
ATOM 2062 C C . ALA A 1 266 ? -19.458 -11.766 2.188 1.00 96.12 266 ALA A C 1
ATOM 2064 O O . ALA A 1 266 ? -19.499 -12.954 2.507 1.00 96.12 266 ALA A O 1
ATOM 2065 N N . GLN A 1 267 ? -18.731 -11.338 1.152 1.00 97.00 267 GLN A N 1
ATOM 2066 C CA . GLN A 1 267 ? -17.973 -12.245 0.285 1.00 97.00 267 GLN A CA 1
ATOM 2067 C C . GLN A 1 267 ? -16.676 -12.735 0.946 1.00 97.00 267 GLN A C 1
ATOM 2069 O O . GLN A 1 267 ? -16.292 -13.888 0.764 1.00 97.00 267 GLN A O 1
ATOM 2074 N N . LEU A 1 268 ? -16.042 -11.893 1.770 1.00 98.06 268 LEU A N 1
ATOM 2075 C CA . LEU A 1 268 ? -14.922 -12.276 2.634 1.00 98.06 268 LEU A CA 1
ATOM 2076 C C . LEU A 1 268 ? -15.372 -13.157 3.817 1.00 98.06 268 LEU A C 1
ATOM 2078 O O . LEU A 1 268 ? -14.542 -13.819 4.437 1.00 98.06 268 LEU A O 1
ATOM 2082 N N . LYS A 1 269 ? -16.685 -13.207 4.096 1.00 98.19 269 LYS A N 1
ATOM 2083 C CA . LYS A 1 269 ? -17.323 -13.916 5.219 1.00 98.19 269 LYS A CA 1
ATOM 2084 C C . LYS A 1 269 ? -16.778 -13.473 6.581 1.00 98.19 269 LYS A C 1
ATOM 2086 O O . LYS A 1 269 ? -16.534 -14.300 7.462 1.00 98.19 269 LYS A O 1
ATOM 2091 N N . ILE A 1 270 ? -16.590 -12.168 6.744 1.00 97.50 270 ILE A N 1
ATOM 2092 C CA . ILE A 1 270 ? -16.139 -11.560 7.999 1.00 97.50 270 ILE A CA 1
ATOM 2093 C C . ILE A 1 270 ? -17.329 -11.002 8.779 1.00 97.50 270 ILE A C 1
ATOM 2095 O O . ILE A 1 270 ? -18.282 -10.484 8.195 1.00 97.50 270 ILE A O 1
ATOM 2099 N N . ASN A 1 271 ? -17.281 -11.105 10.103 1.00 97.00 271 ASN A N 1
ATOM 2100 C CA . ASN A 1 271 ? -18.265 -10.484 10.984 1.00 97.00 271 ASN A CA 1
ATOM 2101 C C . ASN A 1 271 ? -17.898 -9.019 11.297 1.00 97.00 271 ASN A C 1
ATOM 2103 O O . ASN A 1 271 ? -16.838 -8.521 10.916 1.00 97.00 271 ASN A O 1
ATOM 2107 N N . GLN A 1 272 ? -18.774 -8.314 12.018 1.00 95.88 272 GLN A N 1
ATOM 2108 C CA . GLN A 1 272 ? -18.589 -6.891 12.320 1.00 95.88 272 GLN A CA 1
ATOM 2109 C C . GLN A 1 272 ? -17.317 -6.606 13.142 1.00 95.88 272 GLN A C 1
ATOM 2111 O O . GLN A 1 272 ? -16.634 -5.619 12.882 1.00 95.88 272 GLN A O 1
ATOM 2116 N N . ALA A 1 273 ? -16.982 -7.452 14.121 1.00 96.50 273 ALA A N 1
ATOM 2117 C CA . ALA A 1 273 ? -15.790 -7.263 14.946 1.00 96.50 273 ALA A CA 1
ATOM 2118 C C . ALA A 1 273 ? -14.505 -7.507 14.139 1.00 96.50 273 ALA A C 1
ATOM 2120 O O . ALA A 1 273 ? -13.569 -6.715 14.227 1.00 96.50 273 ALA A O 1
ATOM 2121 N N . GLU A 1 274 ? -14.487 -8.557 13.313 1.00 98.19 274 GLU A N 1
ATOM 2122 C CA . GLU A 1 274 ? -13.388 -8.858 12.389 1.00 98.19 274 GLU A CA 1
ATOM 2123 C C . GLU A 1 274 ? -13.177 -7.713 11.390 1.00 98.19 274 GLU A C 1
ATOM 2125 O O . GLU A 1 274 ? -12.045 -7.271 11.208 1.00 98.19 274 GLU A O 1
ATOM 2130 N N . LEU A 1 275 ? -14.257 -7.174 10.810 1.00 98.12 275 LEU A N 1
ATOM 2131 C CA . LEU A 1 275 ? -14.200 -6.042 9.881 1.00 98.12 275 LEU A CA 1
ATOM 2132 C C . LEU A 1 275 ? -13.561 -4.814 10.526 1.00 98.12 275 LEU A C 1
ATOM 2134 O O . LEU A 1 275 ? -12.604 -4.266 9.980 1.00 98.12 275 LEU A O 1
ATOM 2138 N N . TRP A 1 276 ? -14.058 -4.382 11.689 1.00 97.50 276 TRP A N 1
ATOM 2139 C CA . TRP A 1 276 ? -13.506 -3.203 12.356 1.00 97.50 276 TRP A CA 1
ATOM 2140 C C . TRP A 1 276 ? -12.077 -3.428 12.826 1.00 97.50 276 TRP A C 1
ATOM 2142 O O . TRP A 1 276 ? -11.251 -2.536 12.651 1.00 97.50 276 TRP A O 1
ATOM 2152 N N . CYS A 1 277 ? -11.749 -4.613 13.347 1.00 98.06 277 CYS A N 1
ATOM 2153 C CA . CYS A 1 277 ? -10.377 -4.971 13.699 1.00 98.06 277 CYS A CA 1
ATOM 2154 C C . CYS A 1 277 ? -9.443 -4.895 12.477 1.00 98.06 277 CYS A C 1
ATOM 2156 O O . CYS A 1 277 ? -8.351 -4.328 12.569 1.00 98.06 277 CYS A O 1
ATOM 2158 N N . ALA A 1 278 ? -9.898 -5.375 11.314 1.00 98.69 278 ALA A N 1
ATOM 2159 C CA . ALA A 1 278 ? -9.128 -5.380 10.075 1.00 98.69 278 ALA A CA 1
ATOM 2160 C C . ALA A 1 278 ? -8.778 -3.976 9.560 1.00 98.69 278 ALA A C 1
ATOM 2162 O O . ALA A 1 278 ? -7.705 -3.796 8.987 1.00 98.69 278 ALA A O 1
ATOM 2163 N N . ILE A 1 279 ? -9.637 -2.978 9.785 1.00 98.12 279 ILE A N 1
ATOM 2164 C CA . ILE A 1 279 ? -9.399 -1.584 9.360 1.00 98.12 279 ILE A CA 1
ATOM 2165 C C . ILE A 1 279 ? -8.915 -0.662 10.490 1.00 98.12 279 ILE A C 1
ATOM 2167 O O . ILE A 1 279 ? -8.734 0.533 10.267 1.00 98.12 279 ILE A O 1
ATOM 2171 N N . THR A 1 280 ? -8.701 -1.190 11.701 1.00 98.31 280 THR A N 1
ATOM 2172 C CA . THR A 1 280 ? -8.204 -0.419 12.854 1.00 98.31 280 THR A CA 1
ATOM 2173 C C . THR A 1 280 ? -6.969 -1.075 13.473 1.00 98.31 280 THR A C 1
ATOM 2175 O O . THR A 1 280 ? -5.848 -0.727 13.108 1.00 98.31 280 THR A O 1
ATOM 2178 N N . HIS A 1 281 ? -7.146 -2.035 14.379 1.00 97.88 281 HIS A N 1
ATOM 2179 C CA . HIS A 1 281 ? -6.074 -2.662 15.148 1.00 97.88 281 HIS A CA 1
ATOM 2180 C C . HIS A 1 281 ? -5.075 -3.433 14.275 1.00 97.88 281 HIS A C 1
ATOM 2182 O O . HIS A 1 281 ? -3.878 -3.145 14.304 1.00 97.88 281 HIS A O 1
ATOM 2188 N N . ASN A 1 282 ? -5.552 -4.350 13.428 1.00 98.69 282 ASN A N 1
ATOM 2189 C CA . ASN A 1 282 ? -4.670 -5.124 12.552 1.00 98.69 282 ASN A CA 1
ATOM 2190 C C . ASN A 1 282 ? -4.022 -4.232 11.483 1.00 98.69 282 ASN A C 1
ATOM 2192 O O . ASN A 1 282 ? -2.853 -4.425 11.156 1.00 98.69 282 ASN A O 1
ATOM 2196 N N . ALA A 1 283 ? -4.732 -3.210 10.992 1.00 98.69 283 ALA A N 1
ATOM 2197 C CA . ALA A 1 283 ? -4.164 -2.219 10.078 1.00 98.69 283 ALA A CA 1
ATOM 2198 C C . ALA A 1 283 ? -3.033 -1.401 10.732 1.00 98.69 283 ALA A C 1
ATOM 2200 O O . ALA A 1 283 ? -2.022 -1.133 10.086 1.00 98.69 283 ALA A O 1
ATOM 2201 N N . ALA A 1 284 ? -3.155 -1.042 12.015 1.00 98.50 284 ALA A N 1
ATOM 2202 C CA . ALA A 1 284 ? -2.072 -0.403 12.762 1.00 98.50 284 ALA A CA 1
ATOM 2203 C C . ALA A 1 284 ? -0.857 -1.337 12.906 1.00 98.50 284 ALA A C 1
ATOM 2205 O O . ALA A 1 284 ? 0.280 -0.919 12.671 1.00 98.50 284 ALA A O 1
ATOM 2206 N N . HIS A 1 285 ? -1.091 -2.618 13.200 1.00 98.38 285 HIS A N 1
ATOM 2207 C CA . HIS A 1 285 ? -0.031 -3.624 13.312 1.00 98.38 285 HIS A CA 1
ATOM 2208 C C . HIS A 1 285 ? 0.675 -3.881 11.972 1.00 98.38 285 HIS A C 1
ATOM 2210 O O . HIS A 1 285 ? 1.898 -4.010 11.952 1.00 98.38 285 HIS A O 1
ATOM 2216 N N . ALA A 1 286 ? -0.047 -3.834 10.847 1.00 98.81 286 ALA A N 1
ATOM 2217 C CA . ALA A 1 286 ? 0.533 -3.902 9.501 1.00 98.81 286 ALA A CA 1
ATOM 2218 C C . ALA A 1 286 ? 1.483 -2.723 9.188 1.00 98.81 286 ALA A C 1
ATOM 2220 O O . ALA A 1 286 ? 2.230 -2.763 8.209 1.00 98.81 286 ALA A O 1
ATOM 2221 N N . LEU A 1 287 ? 1.464 -1.666 10.007 1.00 98.69 287 LEU A N 1
ATOM 2222 C CA . LEU A 1 287 ? 2.366 -0.508 9.952 1.00 98.69 287 LEU A CA 1
ATOM 2223 C C . LEU A 1 287 ? 3.376 -0.489 11.114 1.00 98.69 287 LEU A C 1
ATOM 2225 O O . LEU A 1 287 ? 4.030 0.526 11.359 1.00 98.69 287 LEU A O 1
ATOM 2229 N N . GLY A 1 288 ? 3.489 -1.591 11.863 1.00 97.94 288 GLY A N 1
ATOM 2230 C CA . GLY A 1 288 ? 4.373 -1.695 13.023 1.00 97.94 288 GLY A CA 1
ATOM 2231 C C . GLY A 1 288 ? 3.955 -0.799 14.191 1.00 97.94 288 GLY A C 1
ATOM 2232 O O . GLY A 1 288 ? 4.795 -0.423 15.010 1.00 97.94 288 GLY A O 1
ATOM 2233 N N . LYS A 1 289 ? 2.677 -0.403 14.263 1.00 97.62 289 LYS A N 1
ATOM 2234 C CA . LYS A 1 289 ? 2.136 0.411 15.356 1.00 97.62 289 LYS A CA 1
ATOM 2235 C C . LYS A 1 289 ? 1.302 -0.437 16.297 1.00 97.62 289 LYS A C 1
ATOM 2237 O O . LYS A 1 289 ? 0.177 -0.806 15.985 1.00 97.62 289 LYS A O 1
ATOM 2242 N N . LEU A 1 290 ? 1.890 -0.708 17.459 1.00 96.06 290 LEU A N 1
ATOM 2243 C CA . LEU A 1 290 ? 1.300 -1.499 18.541 1.00 96.06 290 LEU A CA 1
ATOM 2244 C C . LEU A 1 290 ? 0.610 -0.627 19.604 1.00 96.06 290 LEU A C 1
ATOM 2246 O O . LEU A 1 290 ? -0.012 -1.146 20.522 1.00 96.06 290 LEU A O 1
ATOM 2250 N N . ASP A 1 291 ? 0.740 0.698 19.498 1.00 96.19 291 ASP A N 1
ATOM 2251 C CA . ASP A 1 291 ? 0.262 1.691 20.463 1.00 96.19 291 ASP A CA 1
ATOM 2252 C C . ASP A 1 291 ? -0.979 2.462 19.974 1.00 96.19 291 ASP A C 1
ATOM 2254 O O . ASP A 1 291 ? -1.296 3.527 20.501 1.00 96.19 291 ASP A O 1
ATOM 2258 N N . GLN A 1 292 ? -1.673 1.969 18.942 1.00 96.19 292 GLN A N 1
ATOM 2259 C CA . GLN A 1 292 ? -2.867 2.597 18.360 1.00 96.19 292 GLN A CA 1
ATOM 2260 C C . GLN A 1 292 ? -3.763 1.570 17.642 1.00 96.19 292 GLN A C 1
ATOM 2262 O O . GLN A 1 292 ? -3.437 0.391 17.541 1.00 96.19 292 GLN A O 1
ATOM 2267 N N . GLY A 1 293 ? -4.910 2.029 17.128 1.00 95.81 293 GLY A N 1
ATOM 2268 C CA . GLY A 1 293 ? -5.897 1.189 16.434 1.00 95.81 293 GLY A CA 1
ATOM 2269 C C . GLY A 1 293 ? -6.990 0.627 17.347 1.00 95.81 293 GLY A C 1
ATOM 2270 O O . GLY A 1 293 ? -7.929 0.015 16.857 1.00 95.81 293 GLY A O 1
ATOM 2271 N N . VAL A 1 294 ? -6.910 0.875 18.657 1.00 95.94 294 VAL A N 1
ATOM 2272 C CA . VAL A 1 294 ? -7.960 0.574 19.642 1.00 95.94 294 VAL A CA 1
ATOM 2273 C C . VAL A 1 294 ? -8.063 1.702 20.666 1.00 95.94 294 VAL A C 1
ATOM 2275 O O . VAL A 1 294 ? -7.081 2.391 20.945 1.00 95.94 294 VAL A O 1
ATOM 2278 N N . LEU A 1 295 ? -9.249 1.876 21.250 1.00 94.88 295 LEU A N 1
ATOM 2279 C CA . LEU A 1 295 ? -9.479 2.798 22.362 1.00 94.88 295 LEU A CA 1
ATOM 2280 C C . LEU A 1 295 ? -9.350 2.046 23.688 1.00 94.88 295 LEU A C 1
ATOM 2282 O O . LEU A 1 295 ? -10.308 1.447 24.169 1.00 94.88 295 LEU A O 1
ATOM 2286 N N . ALA A 1 296 ? -8.149 2.065 24.261 1.00 95.62 296 ALA A N 1
ATOM 2287 C CA . ALA A 1 296 ? -7.838 1.441 25.542 1.00 95.62 296 ALA A CA 1
ATOM 2288 C C . ALA A 1 296 ? -6.848 2.301 26.341 1.00 95.62 296 ALA A C 1
ATOM 2290 O O . ALA A 1 296 ? -6.089 3.088 25.772 1.00 95.62 296 ALA A O 1
ATOM 2291 N N . VAL A 1 297 ? -6.847 2.150 27.669 1.00 96.00 297 VAL A N 1
ATOM 2292 C CA . VAL A 1 297 ? -5.895 2.843 28.552 1.00 96.00 297 VAL A CA 1
ATOM 2293 C C . VAL A 1 297 ? -4.461 2.505 28.130 1.00 96.00 297 VAL A C 1
ATOM 2295 O O . VAL A 1 297 ? -4.130 1.339 27.935 1.00 96.00 297 VAL A O 1
ATOM 2298 N N . GLY A 1 298 ? -3.617 3.530 27.982 1.00 94.75 298 GLY A N 1
ATOM 2299 C CA . GLY A 1 298 ? -2.221 3.391 27.548 1.00 94.75 298 GLY A CA 1
ATOM 2300 C C . GLY A 1 298 ? -1.995 3.472 26.032 1.00 94.75 298 GLY A C 1
ATOM 2301 O O . GLY A 1 298 ? -0.848 3.585 25.611 1.00 94.75 298 GLY A O 1
ATOM 2302 N N . MET A 1 299 ? -3.055 3.475 25.217 1.00 96.31 299 MET A N 1
ATOM 2303 C CA . MET A 1 299 ? -2.958 3.646 23.761 1.00 96.31 299 MET A CA 1
ATOM 2304 C C . MET A 1 299 ? -2.977 5.126 23.360 1.00 96.31 299 MET A C 1
ATOM 2306 O O . MET A 1 299 ? -3.541 5.974 24.058 1.00 96.31 299 MET A O 1
ATOM 2310 N N . LYS A 1 300 ? -2.397 5.454 22.200 1.00 94.00 300 LYS A N 1
ATOM 2311 C CA . LYS A 1 300 ? -2.474 6.800 21.622 1.00 94.00 300 LYS A CA 1
ATOM 2312 C C . LYS A 1 300 ? -3.925 7.153 21.271 1.00 94.00 300 LYS A C 1
ATOM 2314 O O . LYS A 1 300 ? -4.607 6.347 20.636 1.00 94.00 300 LYS A O 1
ATOM 2319 N N . PRO A 1 301 ? -4.386 8.379 21.579 1.00 92.31 301 PRO A N 1
ATOM 2320 C CA . PRO A 1 301 ? -5.765 8.802 21.347 1.00 92.31 301 PRO A CA 1
ATOM 2321 C C . PRO A 1 301 ? -6.000 9.179 19.874 1.00 92.31 301 PRO A C 1
ATOM 2323 O O . PRO A 1 301 ? -6.227 1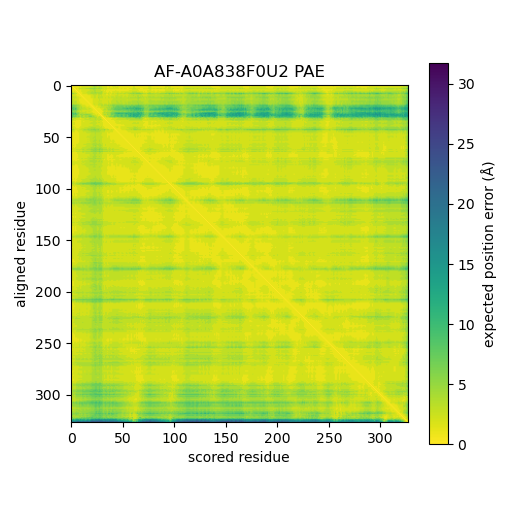0.341 19.548 1.00 92.31 301 PRO A O 1
ATOM 2326 N N . ARG A 1 302 ? -5.914 8.206 18.957 1.00 92.50 302 ARG A N 1
ATOM 2327 C CA . ARG A 1 302 ? -6.241 8.396 17.533 1.00 92.50 302 ARG A CA 1
ATOM 2328 C C . ARG A 1 302 ? -7.607 7.783 17.243 1.00 92.50 302 ARG A C 1
ATOM 2330 O O . ARG A 1 302 ? -7.737 6.563 17.215 1.00 92.50 302 ARG A O 1
ATOM 2337 N N . PHE A 1 303 ? -8.613 8.626 17.037 1.00 93.19 303 PHE A N 1
ATOM 2338 C CA . PHE A 1 303 ? -9.986 8.205 16.769 1.00 93.19 303 PHE A CA 1
ATOM 2339 C C . PHE A 1 303 ? -10.700 9.165 15.824 1.00 93.19 303 PHE A C 1
ATOM 2341 O O . PHE A 1 303 ? -10.262 10.293 15.605 1.00 93.19 303 PHE A O 1
ATOM 2348 N N . THR A 1 304 ? -11.826 8.692 15.305 1.00 93.56 304 THR A N 1
ATOM 2349 C CA . THR A 1 304 ? -12.702 9.419 14.391 1.00 93.56 304 THR A CA 1
ATOM 2350 C C . THR A 1 304 ? -14.107 9.423 14.973 1.00 93.56 304 THR A C 1
ATOM 2352 O O . THR A 1 304 ? -14.560 8.406 15.504 1.00 93.56 304 THR A O 1
ATOM 2355 N N . LEU A 1 305 ? -14.804 10.554 14.867 1.00 94.31 305 LEU A N 1
ATOM 2356 C CA . LEU A 1 305 ? -16.214 10.649 15.225 1.00 94.31 305 LEU A CA 1
ATOM 2357 C C . LEU A 1 305 ? -17.093 10.374 14.007 1.00 94.31 305 LEU A C 1
ATOM 2359 O O . LEU A 1 305 ? -16.897 10.945 12.935 1.00 94.31 305 LEU A O 1
ATOM 2363 N N . PHE A 1 306 ? -18.101 9.532 14.207 1.00 95.56 306 PHE A N 1
ATOM 2364 C CA . PHE A 1 306 ? -19.125 9.242 13.215 1.00 95.56 306 PHE A CA 1
ATOM 2365 C C . PHE A 1 306 ? -20.489 9.666 13.753 1.00 95.56 306 PHE A C 1
ATOM 2367 O O . PHE A 1 306 ? -20.862 9.309 14.870 1.00 95.56 306 PHE A O 1
ATOM 2374 N N . LYS A 1 307 ? -21.261 10.403 12.951 1.00 95.69 307 LYS A N 1
ATOM 2375 C CA . LYS A 1 307 ? -22.651 10.752 13.264 1.00 95.69 307 LYS A CA 1
ATOM 2376 C C . LYS A 1 307 ? -23.566 9.574 12.924 1.00 95.69 307 LYS A C 1
ATOM 2378 O O . LYS A 1 307 ? -24.225 9.575 11.887 1.00 95.69 307 LYS A O 1
ATOM 2383 N N . ALA A 1 308 ? -23.581 8.561 13.782 1.00 95.19 308 ALA A N 1
ATOM 2384 C CA . ALA A 1 308 ? -24.374 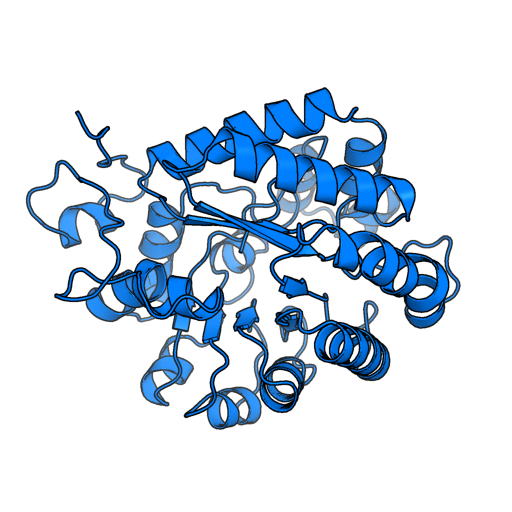7.352 13.598 1.00 95.19 308 ALA A CA 1
ATOM 2385 C C . ALA A 1 308 ? -24.884 6.806 14.939 1.00 95.19 308 ALA A C 1
ATOM 2387 O O . ALA A 1 308 ? -24.205 6.918 15.955 1.00 95.19 308 ALA A O 1
ATOM 2388 N N . ASP A 1 309 ? -26.052 6.163 14.920 1.00 94.19 309 ASP A N 1
ATOM 2389 C CA . ASP A 1 309 ? -26.664 5.571 16.121 1.00 94.19 309 ASP A CA 1
ATOM 2390 C C . ASP A 1 309 ? -25.979 4.268 16.567 1.00 94.19 309 ASP A C 1
ATOM 2392 O O . ASP A 1 309 ? -26.144 3.817 17.697 1.00 94.19 309 ASP A O 1
ATOM 2396 N N . SER A 1 310 ? -25.218 3.630 15.672 1.00 93.38 310 SER A N 1
ATOM 2397 C CA . SER A 1 310 ? -24.426 2.439 15.979 1.00 93.38 310 SER A CA 1
ATOM 2398 C C . SER A 1 310 ? -23.278 2.254 14.991 1.00 93.38 310 SER A C 1
ATOM 2400 O O . SER A 1 310 ? -23.311 2.747 13.862 1.00 93.38 310 SER A O 1
ATOM 2402 N N . VAL A 1 311 ? -22.284 1.463 15.395 1.00 91.56 311 VAL A N 1
ATOM 2403 C CA . VAL A 1 311 ? -21.145 1.079 14.549 1.00 91.56 311 VAL A CA 1
ATOM 2404 C C . VAL A 1 311 ? -21.597 0.295 13.306 1.00 91.56 311 VAL A C 1
ATOM 2406 O O . VAL A 1 311 ? -21.053 0.482 12.220 1.00 91.56 311 VAL A O 1
ATOM 2409 N N . SER A 1 312 ? -22.634 -0.540 13.431 1.00 92.38 312 SER A N 1
ATOM 2410 C CA . SER A 1 312 ? -23.219 -1.279 12.303 1.00 92.38 312 SER A CA 1
ATOM 2411 C C . SER A 1 312 ? -23.867 -0.359 11.270 1.00 92.38 312 SER A C 1
ATOM 2413 O O . SER A 1 312 ? -23.850 -0.660 10.081 1.00 92.38 312 SER A O 1
ATOM 2415 N N . HIS A 1 313 ? -24.404 0.789 11.694 1.00 94.31 313 HIS A N 1
ATOM 2416 C CA . HIS A 1 313 ? -25.048 1.737 10.786 1.00 94.31 313 HIS A CA 1
ATOM 2417 C C . HIS A 1 313 ? -24.051 2.348 9.780 1.00 94.31 313 HIS A C 1
ATOM 2419 O O . HIS A 1 313 ? -24.425 2.621 8.635 1.00 94.31 313 HIS A O 1
ATOM 2425 N N . ILE A 1 314 ? -22.782 2.483 10.187 1.00 94.81 314 ILE A N 1
ATOM 2426 C CA . ILE A 1 314 ? -21.680 2.998 9.362 1.00 94.81 314 ILE A CA 1
ATOM 2427 C C . ILE A 1 314 ? -21.368 2.036 8.208 1.00 94.81 314 ILE A C 1
ATOM 2429 O O . ILE A 1 314 ? -21.256 2.472 7.068 1.00 94.81 314 ILE A O 1
ATOM 2433 N N . THR A 1 315 ? -21.255 0.732 8.488 1.00 93.38 315 THR A N 1
ATOM 2434 C CA . THR A 1 315 ? -20.878 -0.282 7.483 1.00 93.38 315 THR A CA 1
ATOM 2435 C C . THR A 1 315 ? -22.072 -0.860 6.720 1.00 93.38 315 THR A C 1
ATOM 2437 O O . THR A 1 315 ? -21.901 -1.468 5.669 1.00 93.38 315 THR A O 1
ATOM 2440 N N . TYR A 1 316 ? -23.300 -0.656 7.200 1.00 93.31 316 TYR A N 1
ATOM 2441 C CA . TYR A 1 316 ? -24.517 -1.061 6.491 1.00 93.31 316 TYR A CA 1
ATOM 2442 C C . TYR A 1 316 ? -24.874 -0.119 5.327 1.00 93.31 316 TYR A C 1
ATOM 2444 O O . TYR A 1 316 ? -25.271 -0.578 4.260 1.00 93.31 316 TYR A O 1
ATOM 2452 N N . ASN A 1 317 ? -24.717 1.201 5.496 1.00 92.06 317 ASN A N 1
ATOM 2453 C CA . ASN A 1 317 ? -25.030 2.176 4.441 1.00 92.06 317 ASN A CA 1
ATOM 2454 C C . ASN A 1 317 ? -23.815 2.411 3.541 1.00 92.06 317 ASN A C 1
ATOM 2456 O O . ASN A 1 317 ? -23.084 3.393 3.694 1.00 92.06 317 ASN A O 1
ATOM 2460 N N . TRP A 1 318 ? -23.611 1.504 2.592 1.00 90.44 318 TRP A N 1
ATOM 2461 C CA . TRP A 1 318 ? -22.480 1.552 1.671 1.00 90.44 318 TRP A CA 1
ATOM 2462 C C . TRP A 1 318 ? -22.357 2.906 0.962 1.00 90.44 318 TRP A C 1
ATOM 2464 O O . TRP A 1 318 ? -23.308 3.418 0.378 1.00 90.44 318 TRP A O 1
ATOM 2474 N N . GLY A 1 319 ? -21.162 3.496 1.033 1.00 89.00 319 GLY A N 1
ATOM 2475 C CA . GLY A 1 319 ? -20.814 4.744 0.348 1.00 89.00 319 GLY A CA 1
ATOM 2476 C C . GLY A 1 319 ? -21.272 6.027 1.048 1.00 89.00 319 GLY A C 1
ATOM 2477 O O . GLY A 1 319 ? -20.795 7.103 0.692 1.00 89.00 319 GLY A O 1
ATOM 2478 N N . LYS A 1 320 ? -22.135 5.952 2.069 1.00 92.19 320 LYS A N 1
ATOM 2479 C CA . LYS A 1 320 ? -22.550 7.138 2.827 1.00 92.19 320 LYS A CA 1
ATOM 2480 C C . LYS A 1 320 ? -21.426 7.608 3.749 1.00 92.19 320 LYS A C 1
ATOM 2482 O O . LYS A 1 320 ? -20.873 6.829 4.521 1.00 92.19 320 LYS A O 1
ATOM 2487 N N . ASN A 1 321 ? -21.123 8.904 3.709 1.00 92.88 321 ASN A N 1
ATOM 2488 C CA . ASN A 1 321 ? -20.163 9.498 4.630 1.00 92.88 321 ASN A CA 1
ATOM 2489 C C . ASN A 1 321 ? -20.843 9.861 5.963 1.00 92.88 321 ASN A C 1
ATOM 2491 O O . ASN A 1 321 ? -21.739 10.705 6.000 1.00 92.88 321 ASN A O 1
ATOM 2495 N N . PHE A 1 322 ? -20.418 9.208 7.046 1.00 92.81 322 PHE A N 1
ATOM 2496 C CA . PHE A 1 322 ? -20.856 9.501 8.416 1.00 92.81 322 PHE A CA 1
ATOM 2497 C C . PHE A 1 322 ? -19.796 10.219 9.250 1.00 92.81 322 PHE A C 1
ATOM 2499 O O . PHE A 1 322 ? -20.101 10.636 10.368 1.00 92.81 322 PHE A O 1
ATOM 2506 N N . SER A 1 323 ? -18.560 10.310 8.753 1.00 92.44 323 SER A N 1
ATOM 2507 C CA . SER A 1 323 ? -17.461 10.955 9.464 1.00 92.44 323 SER A CA 1
ATOM 2508 C C . SER A 1 323 ? -17.754 12.445 9.606 1.00 92.44 323 SER A C 1
ATOM 2510 O O . SER A 1 323 ? -18.261 13.082 8.680 1.00 92.44 323 SER A O 1
ATOM 2512 N N . VAL A 1 324 ? -17.450 13.001 10.774 1.00 92.50 324 VAL A N 1
ATOM 2513 C CA . VAL A 1 324 ? -17.587 14.433 11.052 1.00 92.50 324 VAL A CA 1
ATOM 2514 C C . VAL A 1 324 ? -16.256 14.997 11.528 1.00 92.50 324 VAL A C 1
ATOM 2516 O O . VAL A 1 324 ? -15.475 14.306 12.182 1.00 92.50 324 VAL A O 1
ATOM 2519 N N . SER A 1 325 ? -15.991 16.259 11.199 1.00 83.75 325 SER A N 1
ATOM 2520 C CA . SER A 1 325 ? -14.798 16.955 11.680 1.00 83.75 325 SER A CA 1
ATOM 2521 C C . SER A 1 325 ? -14.812 17.048 13.206 1.00 83.75 325 SER A C 1
ATOM 2523 O O . SER A 1 325 ? -15.853 17.325 13.807 1.00 83.75 325 SER A O 1
ATOM 2525 N N . LEU A 1 326 ? -13.650 16.818 13.823 1.00 68.88 326 LEU A N 1
ATOM 2526 C CA . LEU A 1 326 ? -13.456 17.141 15.233 1.00 68.88 326 LEU A CA 1
ATOM 2527 C C . LEU A 1 326 ? -13.543 18.672 15.396 1.00 68.88 326 LEU A C 1
ATOM 2529 O O . LEU A 1 326 ? -12.976 19.374 14.553 1.00 68.88 326 LEU A O 1
ATOM 2533 N N . PRO A 1 327 ? -14.285 19.171 16.401 1.00 57.09 327 PRO A N 1
ATOM 2534 C CA . PRO A 1 327 ? -14.434 20.601 16.658 1.00 57.09 327 PRO A CA 1
ATOM 2535 C C . PRO A 1 327 ? -13.121 21.296 17.030 1.00 57.09 327 PRO A C 1
ATOM 2537 O O . PRO A 1 327 ? -12.208 20.617 17.560 1.00 57.09 327 PRO A O 1
#

Secondary structure (DSSP, 8-state):
-B-----S--HHHHHHHHTT--HHHHHHTT-SHHHHHHHHHHS-HHHHHHHHHHHHHHHHHTT--EEEEE--S--SHHHHHHHHHHHHHHHHHHTTTSEEEEEEEEETS--TTSSSHHHHIIIIIHHHHHHHGGGT--SEEEEBB-TTSB-HHHHHHHHHHHHHTT--BEEEESSSS--SHHHHHHHTT-SEEEE-TT--HHHHHHHTTSS-EEEE-HHHHHHTTPPPP-HHHHHHTT--EEE---B-SSS-----HHHHHHHHHHHHT--HHHHHHHHTHHHHHTTT-SS-SS--TTS-----EE--SSHHHHHHSTT---EE---

Foldseek 3Di:
DAAQQWFDFCVVVLVCVVVPNDPVVCVVVCHDLSVRLVRLVVDDLVRSLVSSLVLVVVLVLLPQQEEEHEQQSNLAQVSLLSSLVSQLVSCVVCPPRHHYAYEYENQEFHDPVAPALVRSLVPHVLVSCVVCLVVVSHQAYEHEDDVNGDHPVSLVVNLVSCVVSVHAYEYAAQAPENHCRLVVCQVSLHLEHEAQQRHDPVSLLSQAVTLYAYEWAQQLCVSVVHQGHQLVSSVVSPHHAAYDPRCDRHRHVDSNRLQSLLVCCVSNVHDLVSSLCRHFVSVCSSSVHNQTRDPDPRHDPRGWDFQDPDSVVSSVPRPDRRTDDDD

pLDDT: mean 96.18, std 4.49, range [57.09, 98.94]

Sequence (327 aa):
HTHIVFGGDRAQEYADRLNGTPYEEIAKRGGGILFTMKETHEAGTEKLFEDGRERIQRLHSYGVGTIEIKSGYGLSFEKEKEISLVIARLKKHFSPQIQIFNTYLAAHDVPKTFSSSADYLDQVVLPLLKELAPLNIIDAVDIFHEKNYFTDDDTKRLFKLAQDLNIPRKIHADELNSNGGTELAIAYSALSADHLLKISDEGINQLVGSQTVATLLPGTAFFLGKPLAPSRKMLDAGVKVAIATDYNPGSCHCDNLLLIASISAAQLKINQAELWCAITHNAAHALGKLDQGVLAVGMKPRFTLFKADSVSHITYNWGKNFSVSLP

Radius of gyration: 18.7 Å; Cα contacts (8 Å, |Δi|>4): 639; chains: 1; bounding box: 48×44×55 Å

Solvent-accessible surface area (backbone atoms only — not compara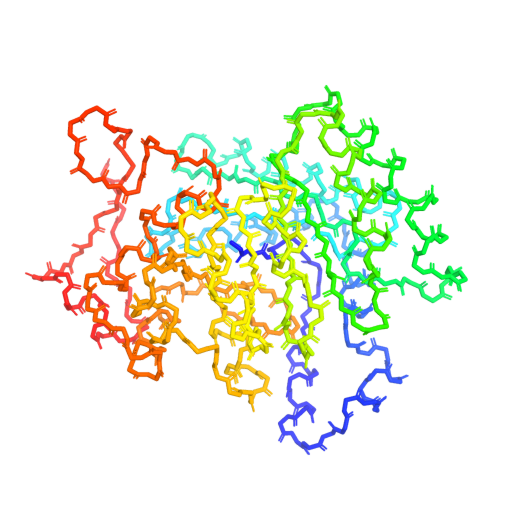ble to full-atom values): 17069 Å² total; per-residue (Å²): 85,27,38,57,59,60,26,77,80,43,64,67,58,52,51,40,47,76,74,65,51,54,68,71,58,44,44,74,73,49,38,66,70,63,34,39,23,52,32,29,64,74,39,50,71,68,54,38,38,50,56,27,49,55,52,50,52,53,32,36,55,63,44,50,48,69,48,40,36,30,43,35,39,38,67,42,56,70,45,30,51,49,45,47,51,39,46,40,50,50,32,59,69,41,49,84,74,37,45,57,40,30,28,44,16,48,46,51,59,68,58,86,90,40,94,43,47,63,53,40,36,64,73,29,41,54,53,47,50,64,66,46,54,85,70,71,54,60,62,27,38,37,36,36,42,42,93,96,42,32,48,74,66,51,50,52,53,53,50,49,51,30,54,78,69,73,35,48,37,37,31,40,12,9,57,91,48,68,70,60,33,47,51,53,26,53,78,64,65,8,27,18,31,25,42,36,44,30,56,47,74,65,39,49,60,60,35,37,89,45,81,28,19,42,30,35,33,56,37,33,22,61,68,68,73,46,73,64,37,65,46,44,61,34,50,76,66,58,31,52,48,18,50,38,31,41,24,25,72,85,49,14,81,45,66,51,52,64,33,48,55,36,75,39,26,73,83,36,60,50,53,74,66,55,50,52,36,8,63,26,34,36,39,26,38,40,68,71,34,87,52,38,43,55,96,52,95,93,37,48,94,74,83,68,54,59,77,60,98,42,77,64,57,57,46,66,44,71,75,62,77,41,39,51,84,82,130

Nearest PDB structures (foldseek):
  2g3f-assembly1_A  TM=9.435E-01  e=1.529E-31  Bacillus subtilis
  2puz-assembly1_A  TM=9.598E-01  e=8.463E-31  Agrobacterium fabrum str. C58
  2oof-assembly1_A  TM=9.548E-01  e=3.259E-29  unidentified
  6ijp-assembly1_A  TM=6.866E-01  e=5.034E-06  Arabidopsis thaliana
  6j4t-assembly1_A  TM=6.126E-01  e=2.265E-06  Arabidopsis thaliana

Mean predicted aligned error: 3.03 Å